Protein AF-A0A3M1K7F9-F1 (afdb_monomer)

Secondary structure (DSSP, 8-state):
-------------S-GGGS-GGGEEEEEEEE-TTS-EEETTEE---HHHHHHHHHTEEE-TTS-EEEEETTEEEEEEESS-SEEEEEEEEETTEEEEEETTS-EEEPPTT-EEE-TTS-EEEEE--TTSS-TT---EEEEEPHHHHHHGGGTEEE-TTS-EEEEETTEEEEEEE--

Radius of gyration: 17.83 Å; Cα contacts (8 Å, |Δi|>4): 325; chains: 1; bounding box: 42×32×59 Å

Mean predicted aligned error: 7.29 Å

Foldseek 3Di:
DDPPPDPDPCPPPLAPVPADPVQEAEPAWEQEPQRFIGGNHGTDPDPVVQLQQLQQWAAHPVRWIWRDDPNHIYTYHYPDFPKEFEAWDDDPQFIWTQISNRDIFTQDQQHWEQEPVRKIWGFTQDPRRSPPVSGTGIYIYHPNRVVNQVVQWDAPPVRFIWGDGPPRIHGYHYDD

Sequence (176 aa):
MPLRIPEQPDHPVESVDQIPDRLIAAGVLRLDREGRWLIGDGPITHPKLKAFLWRHLMRNREGQYWIVNGPQRVLVEFEDTPLIVRHVFAENGALMFELGDGSVEPLPDDGLLLRPDGGLVATVACGRYGDTERRGHAARLTRTAVADLATWLDEDGDGTPCLKLGERMWPIRAEM

Solvent-accessible surface area (backbone atoms only — not comparable to full-atom values): 10203 Å² total; per-residue (Å²): 131,83,85,78,77,77,87,66,78,88,63,79,72,84,47,71,81,77,51,60,74,95,38,58,47,66,92,44,38,36,34,44,87,84,70,47,46,27,49,68,97,41,75,62,77,56,65,70,58,52,52,48,49,49,68,30,34,28,41,36,97,88,68,51,42,27,39,56,60,82,79,33,39,32,42,53,45,55,74,65,53,91,38,36,26,53,40,45,48,80,54,98,84,40,51,33,32,32,32,75,72,68,50,76,44,69,60,42,84,81,26,35,34,36,37,94,87,71,48,43,35,33,61,40,51,68,75,70,29,61,42,89,79,44,58,68,39,56,23,32,48,36,75,61,16,55,57,44,42,63,83,29,58,45,62,49,101,85,68,48,50,27,38,48,51,89,92,47,71,26,47,50,39,74,61,128

Structure (mmCIF, N/CA/C/O backbone):
data_AF-A0A3M1K7F9-F1
#
_entry.id   AF-A0A3M1K7F9-F1
#
loop_
_atom_site.group_PDB
_atom_site.id
_atom_site.type_symbol
_atom_site.label_atom_id
_atom_site.label_alt_id
_atom_site.label_comp_id
_atom_site.label_asym_id
_atom_site.label_entity_id
_atom_site.label_seq_id
_atom_site.pdbx_PDB_ins_code
_atom_site.Cartn_x
_atom_site.Cartn_y
_atom_site.Cartn_z
_atom_site.occupancy
_atom_site.B_iso_or_equiv
_atom_site.auth_seq_id
_atom_site.auth_comp_id
_atom_site.auth_asym_id
_atom_site.auth_atom_id
_atom_site.pdbx_PDB_model_num
ATOM 1 N N . MET A 1 1 ? 2.500 12.311 -30.589 1.00 38.47 1 MET A N 1
ATOM 2 C CA . MET A 1 1 ? 2.563 10.902 -31.033 1.00 38.47 1 MET A CA 1
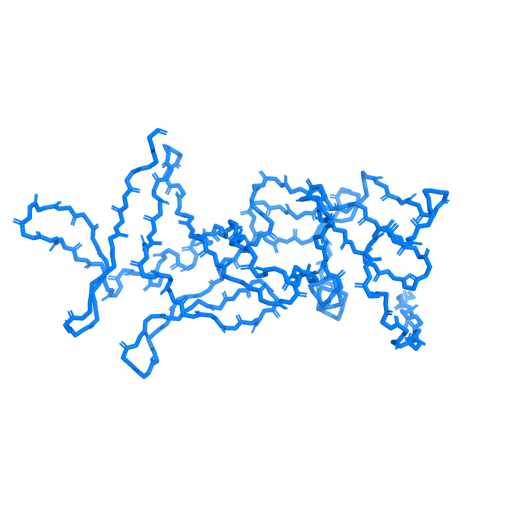ATOM 3 C C . MET A 1 1 ? 2.268 10.033 -29.817 1.00 38.47 1 MET A C 1
ATOM 5 O O . MET A 1 1 ? 2.994 10.181 -28.843 1.00 38.47 1 MET A O 1
ATOM 9 N N . PRO A 1 2 ? 1.181 9.243 -29.778 1.00 39.78 2 PRO A N 1
ATOM 10 C CA . PRO A 1 2 ? 0.922 8.383 -28.627 1.00 39.78 2 PRO A CA 1
ATOM 11 C C . PRO A 1 2 ? 2.015 7.314 -28.554 1.00 39.78 2 PRO A C 1
ATOM 13 O O . PRO A 1 2 ? 2.363 6.717 -29.574 1.00 39.78 2 PRO A O 1
ATOM 16 N N . LEU A 1 3 ? 2.570 7.099 -27.360 1.00 37.75 3 LEU A N 1
ATOM 17 C CA . LEU A 1 3 ? 3.493 6.000 -27.099 1.00 37.75 3 LEU A CA 1
ATOM 18 C C . LEU A 1 3 ? 2.753 4.691 -27.435 1.00 37.75 3 LEU A C 1
ATOM 20 O O . LEU A 1 3 ? 1.804 4.322 -26.741 1.00 37.75 3 LEU A O 1
ATOM 24 N N . ARG A 1 4 ? 3.121 4.011 -28.529 1.00 39.41 4 ARG A N 1
ATOM 25 C CA . ARG A 1 4 ? 2.662 2.638 -28.774 1.00 39.41 4 ARG A CA 1
ATOM 26 C C . ARG A 1 4 ? 3.465 1.741 -27.845 1.00 39.41 4 ARG A C 1
ATOM 28 O O . ARG A 1 4 ? 4.650 1.538 -28.082 1.00 39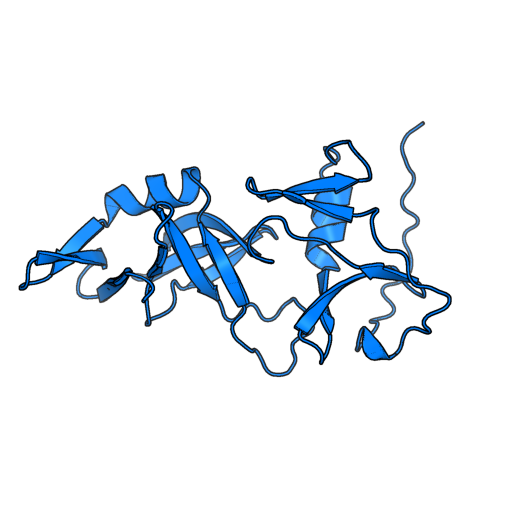.41 4 ARG A O 1
ATOM 35 N N . ILE A 1 5 ? 2.823 1.238 -26.796 1.00 50.88 5 ILE A N 1
ATOM 36 C CA . ILE A 1 5 ? 3.357 0.111 -26.034 1.00 50.88 5 ILE A CA 1
ATOM 37 C C . ILE A 1 5 ? 3.145 -1.114 -26.934 1.00 50.88 5 ILE A C 1
ATOM 39 O O . ILE A 1 5 ? 1.988 -1.405 -27.245 1.00 50.88 5 ILE A O 1
ATOM 43 N N . PRO A 1 6 ? 4.204 -1.758 -27.455 1.00 43.09 6 PRO A N 1
ATOM 44 C CA . PRO A 1 6 ? 4.032 -2.987 -28.214 1.00 43.09 6 PRO A CA 1
ATOM 45 C C . PRO A 1 6 ? 3.360 -4.025 -27.311 1.00 43.09 6 PRO A C 1
ATOM 47 O O . PRO A 1 6 ? 3.781 -4.210 -26.171 1.00 43.09 6 PRO A O 1
ATOM 50 N N . GLU A 1 7 ? 2.317 -4.690 -27.808 1.00 46.09 7 GLU A N 1
ATOM 51 C CA . GLU A 1 7 ? 1.815 -5.910 -27.175 1.00 46.09 7 GLU A CA 1
ATOM 52 C C . GLU A 1 7 ? 2.906 -6.971 -27.339 1.00 46.09 7 GLU A C 1
ATOM 54 O O . GLU A 1 7 ? 3.029 -7.610 -28.383 1.00 46.09 7 GLU A O 1
ATOM 59 N N . GLN A 1 8 ? 3.784 -7.079 -26.341 1.00 52.16 8 GLN A N 1
ATOM 60 C CA . GLN A 1 8 ? 4.678 -8.220 -26.234 1.00 52.16 8 GLN A CA 1
ATOM 61 C C . GLN A 1 8 ? 3.840 -9.401 -25.741 1.00 52.16 8 GLN A C 1
ATOM 63 O O . GLN A 1 8 ? 3.037 -9.214 -2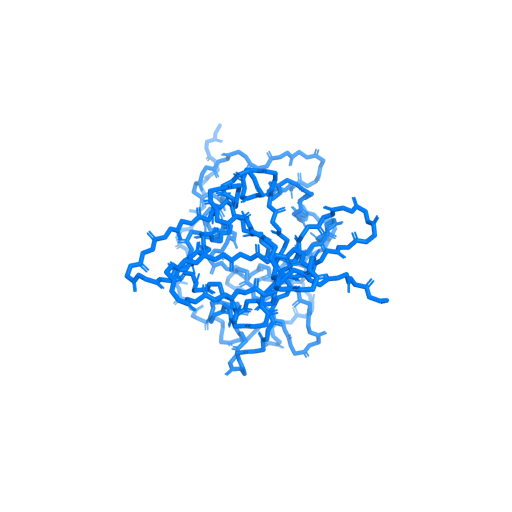4.824 1.00 52.16 8 GLN A O 1
ATOM 68 N N . PRO A 1 9 ? 3.984 -10.597 -26.339 1.00 41.16 9 PRO A N 1
ATOM 69 C CA . PRO A 1 9 ? 3.366 -11.790 -25.779 1.00 41.16 9 PRO A CA 1
ATOM 70 C C . PRO A 1 9 ? 3.756 -11.892 -24.301 1.00 41.16 9 PRO A C 1
ATOM 72 O O . PRO A 1 9 ? 4.929 -11.688 -23.973 1.00 41.16 9 PRO A O 1
ATOM 75 N N . ASP A 1 10 ? 2.777 -12.177 -23.434 1.00 48.28 10 ASP A N 1
ATOM 76 C CA . ASP A 1 10 ? 3.004 -12.555 -22.036 1.00 48.28 10 ASP A CA 1
ATOM 77 C C . ASP A 1 10 ? 3.837 -13.850 -22.052 1.00 48.28 10 ASP A C 1
ATOM 79 O O . ASP A 1 10 ? 3.318 -14.960 -21.973 1.00 48.28 10 ASP A O 1
ATOM 83 N N . HIS A 1 11 ? 5.149 -13.731 -22.238 1.00 45.72 11 HIS A N 1
ATOM 84 C CA . HIS A 1 11 ? 6.080 -14.751 -21.805 1.00 45.72 11 HIS A CA 1
ATOM 85 C C . HIS A 1 11 ? 6.212 -14.521 -20.307 1.00 45.72 11 HIS A C 1
ATOM 87 O O . HIS A 1 11 ? 6.789 -13.497 -19.927 1.00 45.72 11 HIS A O 1
ATOM 93 N N . PRO A 1 12 ? 5.638 -15.387 -19.455 1.00 50.50 12 PRO A N 1
ATOM 94 C CA . PRO A 1 12 ? 5.807 -15.232 -18.027 1.00 50.50 12 PRO A CA 1
ATOM 95 C C . PRO A 1 12 ? 7.304 -15.321 -17.755 1.00 50.50 12 PRO A C 1
ATOM 97 O O . PRO A 1 12 ? 7.922 -16.372 -17.912 1.00 50.50 12 PRO A O 1
ATOM 100 N N . VAL A 1 13 ? 7.913 -14.194 -17.403 1.00 54.69 13 VAL A N 1
ATOM 101 C CA . VAL A 1 13 ? 9.195 -14.241 -16.724 1.00 54.69 13 VAL A CA 1
ATOM 102 C C . VAL A 1 13 ? 8.858 -14.770 -15.342 1.00 54.69 13 VAL A C 1
ATOM 104 O O . VAL A 1 13 ? 8.313 -14.049 -14.514 1.00 54.69 13 VAL A O 1
ATOM 107 N N . GLU A 1 14 ? 9.109 -16.060 -15.138 1.00 56.31 14 GLU A N 1
ATOM 108 C CA . GLU A 1 14 ? 8.774 -16.760 -13.894 1.00 56.31 14 GLU A CA 1
ATOM 109 C C . GLU A 1 14 ? 9.541 -16.188 -12.694 1.00 56.31 14 GLU A C 1
ATOM 111 O O . GLU A 1 14 ? 9.103 -16.323 -11.555 1.00 56.31 14 GLU A O 1
ATOM 116 N N . SER A 1 15 ? 10.683 -15.531 -12.937 1.00 68.06 15 SER A N 1
ATOM 117 C CA . SER A 1 15 ? 11.466 -14.865 -11.901 1.00 68.06 15 SER A CA 1
ATOM 118 C C . SER A 1 15 ? 12.340 -13.741 -12.461 1.00 68.06 15 SER A C 1
ATOM 120 O O . SER A 1 15 ? 13.056 -13.918 -13.450 1.00 68.06 15 SER A O 1
ATOM 122 N N . VAL A 1 16 ? 12.349 -12.599 -11.763 1.00 70.44 16 VAL A N 1
ATOM 123 C CA . VAL A 1 16 ? 13.238 -11.449 -12.018 1.00 70.44 16 VAL A CA 1
ATOM 124 C C . VAL A 1 16 ? 14.713 -11.863 -12.085 1.00 70.44 16 VAL A C 1
ATOM 126 O O . VAL A 1 16 ? 15.493 -11.249 -12.816 1.00 70.44 16 VAL A O 1
ATOM 129 N N . ASP A 1 17 ? 15.100 -12.905 -11.347 1.00 77.88 17 ASP A N 1
ATOM 130 C CA . ASP A 1 17 ? 16.484 -13.362 -11.204 1.00 77.88 17 ASP A CA 1
ATOM 131 C C . ASP A 1 17 ? 17.039 -14.047 -12.464 1.00 77.88 17 ASP A C 1
ATOM 133 O O . ASP A 1 17 ? 18.247 -14.233 -12.588 1.00 77.88 17 ASP A O 1
ATOM 137 N N . GLN A 1 18 ? 16.180 -14.405 -13.422 1.00 74.75 18 GLN A N 1
ATOM 138 C CA . GLN A 1 18 ? 16.586 -15.058 -14.671 1.00 74.75 18 GLN A CA 1
ATOM 139 C C . GLN A 1 18 ? 17.007 -14.063 -15.769 1.00 74.75 18 GLN A C 1
ATOM 141 O O . GLN A 1 18 ? 17.537 -14.475 -16.803 1.00 74.75 18 GLN A O 1
ATOM 146 N N . ILE A 1 19 ? 16.783 -12.758 -15.572 1.00 70.75 19 ILE A N 1
ATOM 147 C CA . ILE A 1 19 ? 17.113 -11.724 -16.561 1.00 70.75 19 ILE A CA 1
ATOM 148 C C . ILE A 1 19 ? 18.577 -11.266 -16.392 1.00 70.75 19 ILE A C 1
ATOM 150 O O . ILE A 1 19 ? 18.936 -10.796 -15.312 1.00 70.75 19 ILE A O 1
ATOM 154 N N . PRO A 1 20 ? 19.422 -11.326 -17.446 1.00 73.44 20 PRO A N 1
ATOM 155 C CA . PRO A 1 20 ? 20.824 -10.904 -17.374 1.00 73.44 20 PRO A CA 1
ATOM 156 C C . PRO A 1 20 ? 21.022 -9.422 -17.023 1.00 73.44 20 PRO A C 1
ATOM 158 O O . PRO A 1 20 ? 20.325 -8.555 -17.551 1.00 73.44 20 PRO A O 1
ATOM 161 N N . ASP A 1 21 ? 22.076 -9.112 -16.262 1.00 78.56 21 ASP A N 1
ATOM 162 C CA . ASP A 1 21 ? 22.357 -7.753 -15.767 1.00 78.56 21 ASP A CA 1
ATOM 163 C C . ASP A 1 21 ? 22.536 -6.695 -16.856 1.00 78.56 21 ASP A C 1
ATOM 165 O O . ASP A 1 21 ? 22.148 -5.543 -16.684 1.00 78.56 21 ASP A O 1
ATOM 169 N N . ARG A 1 22 ? 23.052 -7.082 -18.028 1.00 73.38 22 ARG A N 1
ATOM 170 C CA . ARG A 1 22 ? 23.195 -6.175 -19.183 1.00 73.38 22 ARG A CA 1
ATOM 171 C C . ARG A 1 22 ? 21.861 -5.614 -19.705 1.00 73.38 22 ARG A C 1
ATOM 173 O O . ARG A 1 22 ? 21.874 -4.772 -20.596 1.00 73.38 22 ARG A O 1
ATOM 180 N N . LEU A 1 23 ? 20.730 -6.122 -19.214 1.00 75.44 23 LEU A N 1
ATOM 181 C CA . LEU A 1 23 ? 19.370 -5.706 -19.567 1.00 75.44 23 LEU A CA 1
ATOM 182 C C . LEU A 1 23 ? 18.667 -4.969 -18.408 1.00 75.44 23 LEU A C 1
ATOM 184 O O . LEU A 1 23 ? 17.442 -4.831 -18.427 1.00 75.44 23 LEU A O 1
ATOM 188 N N . ILE A 1 24 ? 19.438 -4.498 -17.419 1.00 79.62 24 ILE A N 1
ATOM 189 C CA . ILE A 1 24 ? 18.973 -3.667 -16.304 1.00 79.62 24 ILE A CA 1
ATOM 190 C C . ILE A 1 24 ? 18.919 -2.191 -16.708 1.00 79.62 24 ILE A C 1
ATOM 192 O O . ILE A 1 24 ? 19.877 -1.649 -17.257 1.00 79.62 24 ILE A O 1
ATOM 196 N N . ALA A 1 25 ? 17.831 -1.521 -16.333 1.00 81.44 25 ALA A N 1
ATOM 197 C CA . ALA A 1 25 ? 17.800 -0.070 -16.162 1.00 81.44 25 ALA A CA 1
ATOM 198 C C . ALA A 1 25 ? 17.512 0.281 -14.691 1.00 81.44 25 ALA A C 1
ATOM 200 O O . ALA A 1 25 ? 16.735 -0.405 -14.031 1.00 81.44 25 ALA A O 1
ATOM 201 N N . ALA A 1 26 ? 18.121 1.348 -14.177 1.00 82.31 26 ALA A N 1
ATOM 202 C CA . ALA A 1 26 ? 17.924 1.848 -12.814 1.00 82.31 26 ALA A CA 1
ATOM 203 C C . ALA A 1 26 ? 17.935 3.386 -12.808 1.00 82.31 26 ALA A C 1
ATOM 205 O O . ALA A 1 26 ? 18.388 3.998 -13.777 1.00 82.31 26 ALA A O 1
ATOM 206 N N . GLY A 1 27 ? 17.411 4.008 -11.747 1.00 84.38 27 GLY A N 1
ATOM 207 C CA . GLY A 1 27 ? 17.379 5.471 -11.595 1.00 84.38 27 GLY A CA 1
ATOM 208 C C . GLY A 1 27 ? 16.366 6.203 -12.480 1.00 84.38 27 GLY A C 1
ATOM 209 O O . GLY A 1 27 ? 16.374 7.428 -12.547 1.00 84.38 27 GLY A O 1
ATOM 210 N N . VAL A 1 28 ? 15.505 5.472 -13.195 1.00 87.81 28 VAL A N 1
ATOM 211 C CA . VAL A 1 28 ? 14.551 6.053 -14.154 1.00 87.81 28 VAL A CA 1
ATOM 212 C C . VAL A 1 28 ? 13.097 5.920 -13.732 1.00 87.81 28 VAL A C 1
ATOM 214 O O . VAL A 1 28 ? 12.268 6.636 -14.280 1.00 87.81 28 VAL A O 1
ATOM 217 N N . LEU A 1 29 ? 12.775 5.015 -12.806 1.00 94.06 29 LEU A N 1
ATOM 218 C CA . LEU A 1 29 ? 11.405 4.693 -12.427 1.00 94.06 29 LEU A CA 1
ATOM 219 C C . LEU A 1 29 ? 11.267 4.708 -10.905 1.00 94.06 29 LEU A C 1
ATOM 221 O O . LEU A 1 29 ? 11.945 3.950 -10.210 1.00 94.06 29 LEU A O 1
ATOM 225 N N . ARG A 1 30 ? 10.368 5.556 -10.402 1.00 94.69 30 ARG A N 1
ATOM 226 C CA . ARG A 1 30 ? 10.125 5.731 -8.968 1.00 94.69 30 ARG A CA 1
ATOM 227 C C . ARG A 1 30 ? 8.635 5.702 -8.645 1.00 94.69 30 ARG A C 1
ATOM 229 O O . ARG A 1 30 ? 7.816 6.108 -9.469 1.00 94.69 30 ARG A O 1
ATOM 236 N N . LEU A 1 31 ? 8.285 5.247 -7.447 1.00 92.75 31 LEU A N 1
ATOM 237 C CA . LEU A 1 31 ? 6.968 5.441 -6.846 1.00 92.75 31 LEU A CA 1
ATOM 238 C C . LEU A 1 31 ? 7.089 6.453 -5.700 1.00 92.75 31 LEU A C 1
ATOM 240 O O . LEU A 1 31 ? 7.859 6.245 -4.758 1.00 92.75 31 LEU A O 1
ATOM 244 N N . ASP A 1 32 ? 6.339 7.549 -5.791 1.00 91.19 32 ASP A N 1
ATOM 245 C CA . ASP A 1 32 ? 6.390 8.620 -4.795 1.00 91.19 32 ASP A CA 1
ATOM 246 C C . ASP A 1 32 ? 5.564 8.329 -3.524 1.00 91.19 32 ASP A C 1
ATOM 248 O O . ASP A 1 32 ? 4.810 7.345 -3.426 1.00 91.19 32 ASP A O 1
ATOM 252 N N . ARG A 1 33 ? 5.669 9.229 -2.538 1.00 86.31 33 ARG A N 1
ATOM 253 C CA . ARG A 1 33 ? 4.884 9.190 -1.286 1.00 86.31 33 ARG A CA 1
ATOM 254 C C . ARG A 1 33 ? 3.374 9.380 -1.467 1.00 86.31 33 ARG A C 1
ATOM 256 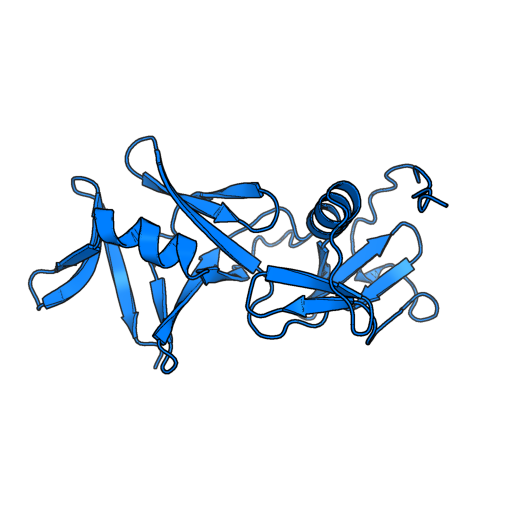O O . ARG A 1 33 ? 2.624 9.197 -0.510 1.00 86.31 33 ARG A O 1
ATOM 263 N N . GLU A 1 34 ? 2.863 9.635 -2.665 1.00 84.19 34 GLU A N 1
ATOM 264 C CA . GLU A 1 34 ? 1.426 9.651 -2.976 1.00 84.19 34 GLU A CA 1
ATOM 265 C C . GLU A 1 34 ? 0.988 8.435 -3.802 1.00 84.19 34 GLU A C 1
ATOM 267 O O . GLU A 1 34 ? -0.206 8.228 -4.017 1.00 84.19 34 GLU A O 1
ATOM 272 N N . GLY A 1 35 ? 1.930 7.580 -4.204 1.00 86.75 35 GLY A N 1
ATOM 273 C CA . GLY A 1 35 ? 1.651 6.379 -4.978 1.00 86.75 35 GLY A CA 1
ATOM 274 C C . GLY A 1 35 ? 1.538 6.655 -6.472 1.00 86.75 35 GLY A C 1
ATOM 275 O O . GLY A 1 35 ? 0.862 5.924 -7.203 1.00 86.75 35 GLY A O 1
ATOM 276 N N . ARG A 1 36 ? 2.142 7.753 -6.928 1.00 90.19 36 ARG A N 1
ATOM 277 C CA . ARG A 1 36 ? 2.248 8.114 -8.334 1.00 90.19 36 ARG A CA 1
ATOM 278 C C . ARG A 1 36 ? 3.562 7.570 -8.872 1.00 90.19 36 ARG A C 1
ATOM 280 O O . ARG A 1 36 ? 4.626 7.744 -8.285 1.00 90.19 36 ARG A O 1
ATOM 287 N N . TRP A 1 37 ? 3.465 6.927 -10.027 1.00 93.75 37 TRP A N 1
ATOM 288 C CA . TRP A 1 37 ? 4.625 6.523 -10.804 1.00 93.75 37 TRP A CA 1
ATOM 289 C C . TRP A 1 37 ? 5.296 7.756 -11.410 1.00 93.75 37 TRP A C 1
ATOM 291 O O . TRP A 1 37 ? 4.617 8.588 -12.017 1.00 93.75 37 TRP A O 1
ATOM 301 N N . LEU A 1 38 ? 6.613 7.849 -11.279 1.00 95.06 38 LEU A N 1
ATOM 302 C CA . LEU A 1 38 ? 7.468 8.878 -11.862 1.00 95.06 38 LEU A CA 1
ATOM 303 C C . LEU A 1 38 ? 8.434 8.227 -12.854 1.00 95.06 38 LEU A C 1
ATOM 305 O O . LEU A 1 38 ? 8.990 7.168 -12.563 1.00 95.06 38 LEU A O 1
ATOM 309 N N . ILE A 1 39 ? 8.642 8.867 -14.006 1.00 93.12 39 I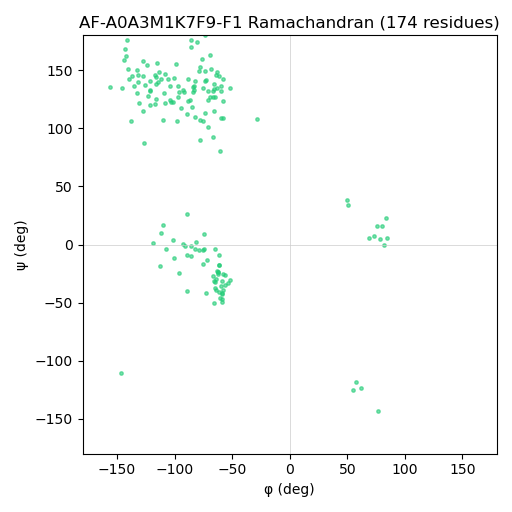LE A N 1
ATOM 310 C CA . ILE A 1 39 ? 9.698 8.516 -14.959 1.00 93.12 39 ILE A CA 1
ATOM 311 C C . ILE A 1 39 ? 10.621 9.717 -15.171 1.00 93.12 39 ILE A C 1
ATOM 313 O O . ILE A 1 39 ? 10.170 10.790 -15.583 1.00 93.12 39 ILE A O 1
ATOM 317 N N . GLY A 1 40 ? 11.907 9.554 -14.852 1.00 89.44 40 GLY A N 1
ATOM 318 C CA . GLY A 1 40 ? 12.809 10.696 -14.668 1.00 89.44 40 GLY A CA 1
ATOM 319 C C . GLY A 1 40 ? 12.240 11.669 -13.626 1.00 89.44 40 GLY A C 1
ATOM 320 O O . GLY A 1 40 ? 11.875 11.255 -12.528 1.00 89.44 40 GLY A O 1
ATOM 321 N N . ASP A 1 41 ? 12.089 12.941 -14.000 1.00 86.38 41 ASP A N 1
ATOM 322 C CA . ASP A 1 41 ? 11.578 13.992 -13.104 1.00 86.38 41 ASP A CA 1
ATOM 323 C C . ASP A 1 41 ? 10.053 14.204 -13.190 1.00 86.38 41 ASP A C 1
ATOM 325 O O . ASP A 1 41 ? 9.503 15.086 -12.529 1.00 86.38 41 ASP A O 1
ATOM 329 N N . GLY A 1 42 ? 9.349 13.443 -14.038 1.00 92.81 42 GLY A N 1
ATOM 330 C CA . GLY A 1 42 ? 7.950 13.702 -14.386 1.00 92.81 42 GLY A CA 1
ATOM 331 C C . GLY A 1 42 ? 6.980 12.588 -13.978 1.00 92.81 42 GLY A C 1
ATOM 332 O O . GLY A 1 42 ? 7.318 11.407 -14.075 1.00 92.81 42 GLY A O 1
ATOM 333 N N . PRO A 1 43 ? 5.734 12.918 -13.588 1.00 95.38 43 PRO A N 1
ATOM 334 C CA . PRO A 1 43 ? 4.731 11.914 -13.266 1.00 95.38 43 PRO A CA 1
ATOM 335 C C . PRO A 1 43 ? 4.190 11.207 -14.512 1.00 95.38 43 PRO A C 1
ATOM 337 O O . PRO A 1 43 ? 3.877 11.822 -15.534 1.00 95.38 43 PRO A O 1
ATOM 340 N N . ILE A 1 44 ? 3.972 9.900 -14.390 1.00 94.62 44 ILE A N 1
ATOM 341 C CA . ILE A 1 44 ? 3.278 9.088 -15.384 1.00 94.62 44 ILE A CA 1
ATOM 342 C C . ILE A 1 44 ? 1.768 9.240 -15.185 1.00 94.62 44 ILE A C 1
ATOM 344 O O . ILE A 1 44 ? 1.176 8.724 -14.237 1.00 94.62 44 ILE A O 1
ATOM 348 N N . THR A 1 45 ? 1.110 9.920 -16.122 1.00 92.38 45 THR A N 1
ATOM 349 C CA . THR A 1 45 ? -0.340 10.175 -16.062 1.00 92.38 45 THR A CA 1
ATOM 350 C C . THR A 1 45 ? -1.166 9.166 -16.860 1.00 92.38 45 THR A C 1
ATOM 352 O O . THR A 1 45 ? -2.330 8.932 -16.529 1.00 92.38 45 THR A O 1
ATOM 355 N N . HIS A 1 46 ? -0.575 8.520 -17.873 1.00 93.06 46 HIS A N 1
ATOM 356 C CA . HIS A 1 46 ? -1.289 7.636 -18.796 1.00 93.06 46 HIS A CA 1
ATOM 357 C C . HIS A 1 46 ? -1.834 6.376 -18.083 1.00 93.06 46 HIS A C 1
ATOM 359 O O . HIS A 1 46 ? -1.041 5.536 -17.646 1.00 93.06 46 HIS A O 1
ATOM 365 N N . PRO A 1 47 ? -3.167 6.177 -17.991 1.00 88.31 47 PRO A N 1
ATOM 366 C CA . PRO A 1 47 ? -3.758 5.116 -17.168 1.00 88.31 47 PRO A CA 1
ATOM 367 C C . PRO A 1 47 ? -3.306 3.703 -17.541 1.00 88.31 47 PRO A C 1
ATOM 369 O O . PRO A 1 47 ? -2.973 2.922 -16.655 1.00 88.31 47 PRO A O 1
ATOM 372 N N . LYS A 1 48 ? -3.208 3.392 -18.843 1.00 89.12 48 LYS A N 1
ATOM 373 C CA . LYS A 1 48 ? -2.751 2.066 -19.294 1.00 89.12 48 LYS A CA 1
ATOM 374 C C . LYS A 1 48 ? -1.300 1.785 -18.911 1.00 89.12 48 LYS A C 1
ATOM 376 O O . LYS A 1 48 ? -0.965 0.641 -18.646 1.00 89.12 48 LYS A O 1
ATOM 381 N N . LEU A 1 49 ? -0.452 2.819 -18.870 1.00 90.31 49 LEU A N 1
ATOM 382 C CA . LEU A 1 49 ? 0.944 2.643 -18.473 1.00 90.31 49 LEU A CA 1
ATOM 383 C C . LEU A 1 49 ? 1.035 2.402 -16.965 1.00 90.31 49 LEU A C 1
ATOM 385 O O . LEU A 1 49 ? 1.731 1.493 -16.546 1.00 90.31 49 LEU A O 1
ATOM 389 N N . LYS A 1 50 ? 0.263 3.131 -16.150 1.00 90.31 50 LYS A N 1
ATOM 390 C CA . LYS A 1 50 ? 0.180 2.857 -14.706 1.00 90.31 50 LYS A CA 1
ATOM 391 C C . LYS A 1 50 ? -0.300 1.434 -14.418 1.00 90.31 50 LYS A C 1
ATOM 393 O O . LYS A 1 50 ? 0.316 0.741 -13.621 1.00 90.31 50 LYS A O 1
ATOM 398 N N . ALA A 1 51 ? -1.369 0.997 -15.087 1.00 85.62 51 ALA A N 1
ATOM 399 C CA . ALA A 1 51 ? -1.887 -0.363 -14.946 1.00 85.62 51 ALA A CA 1
ATOM 400 C C . ALA A 1 51 ? -0.850 -1.412 -15.375 1.00 85.62 51 ALA A C 1
ATOM 402 O O . ALA A 1 51 ? -0.678 -2.420 -14.697 1.00 85.62 51 ALA A O 1
ATOM 403 N N . PHE A 1 52 ? -0.119 -1.148 -16.463 1.00 87.81 52 PHE A N 1
ATOM 404 C CA . PHE A 1 52 ? 1.001 -1.983 -16.884 1.00 87.81 52 PHE A CA 1
ATOM 405 C C . PHE A 1 52 ? 2.077 -2.076 -15.793 1.00 87.81 52 PHE A C 1
ATOM 407 O O . PHE A 1 52 ? 2.467 -3.182 -15.448 1.00 87.81 52 PHE A O 1
ATOM 414 N N . LEU A 1 53 ? 2.529 -0.958 -15.219 1.00 90.75 53 LEU A N 1
ATOM 415 C CA . LEU A 1 53 ? 3.577 -0.965 -14.191 1.00 90.75 53 LEU A CA 1
ATOM 416 C C . LEU A 1 53 ? 3.152 -1.756 -12.954 1.00 90.75 53 LEU A C 1
ATOM 418 O O . LEU A 1 53 ? 3.888 -2.622 -12.503 1.00 90.75 53 LEU A O 1
ATOM 422 N N . TRP A 1 54 ? 1.934 -1.533 -12.466 1.00 87.12 54 TRP A N 1
ATOM 423 C CA . TRP A 1 54 ? 1.401 -2.302 -11.346 1.00 87.12 54 TRP A CA 1
ATOM 424 C C . TRP A 1 54 ? 1.339 -3.805 -11.631 1.00 87.12 54 TRP A C 1
ATOM 426 O O . TRP A 1 54 ? 1.744 -4.602 -10.793 1.00 87.12 54 TRP A O 1
ATOM 436 N N . ARG A 1 55 ? 0.903 -4.194 -12.835 1.00 82.12 55 ARG A N 1
ATOM 437 C CA . ARG A 1 55 ? 0.784 -5.605 -13.232 1.00 82.12 55 ARG A CA 1
ATOM 438 C C . ARG A 1 55 ? 2.131 -6.326 -13.348 1.00 82.12 55 ARG A C 1
ATOM 440 O O . ARG A 1 55 ? 2.160 -7.544 -13.225 1.00 82.12 55 ARG A O 1
ATOM 447 N N . HIS A 1 56 ? 3.212 -5.602 -13.629 1.00 84.19 56 HIS A N 1
ATOM 448 C CA . HIS A 1 56 ? 4.537 -6.186 -13.871 1.00 84.19 56 HIS A CA 1
ATOM 449 C C . HIS A 1 56 ? 5.549 -5.866 -12.768 1.00 84.19 56 HIS A C 1
ATOM 451 O O . HIS A 1 56 ? 6.739 -6.130 -12.949 1.00 84.19 56 HIS A O 1
ATOM 457 N N . LEU A 1 57 ? 5.099 -5.293 -11.649 1.00 86.44 57 LEU A N 1
ATOM 458 C CA . LEU A 1 57 ? 5.928 -5.108 -10.469 1.00 86.44 57 LEU A CA 1
ATOM 459 C C . LEU A 1 57 ? 6.173 -6.474 -9.828 1.00 86.44 57 LEU A C 1
ATOM 461 O O . LEU A 1 57 ? 5.237 -7.200 -9.511 1.00 86.44 57 LEU A O 1
ATOM 465 N N . MET A 1 58 ? 7.437 -6.831 -9.646 1.00 83.94 58 MET A N 1
ATOM 466 C CA . MET A 1 58 ? 7.847 -8.102 -9.062 1.00 83.94 58 MET A CA 1
ATOM 467 C C . MET A 1 58 ? 8.985 -7.907 -8.078 1.00 83.94 58 MET A C 1
ATOM 469 O O . MET A 1 58 ? 9.866 -7.080 -8.292 1.00 83.94 58 MET A O 1
ATOM 473 N N . ARG A 1 59 ? 8.982 -8.700 -7.014 1.00 83.94 59 ARG A N 1
ATOM 474 C CA . ARG A 1 59 ? 10.011 -8.741 -5.989 1.00 83.94 59 ARG A CA 1
ATOM 475 C C . ARG A 1 59 ? 10.988 -9.875 -6.294 1.00 83.94 59 ARG A C 1
ATOM 477 O O . ARG A 1 59 ? 10.565 -10.995 -6.567 1.00 83.94 59 ARG A O 1
ATOM 484 N N . ASN A 1 60 ? 12.288 -9.599 -6.265 1.00 83.25 60 ASN A N 1
ATOM 485 C CA . ASN A 1 60 ? 13.314 -10.636 -6.398 1.00 83.25 60 ASN A CA 1
ATOM 486 C C . ASN A 1 60 ? 13.641 -11.288 -5.040 1.00 83.25 60 ASN A C 1
ATOM 488 O O . ASN A 1 60 ? 13.151 -10.859 -3.991 1.00 83.25 60 ASN A O 1
ATOM 492 N N . ARG A 1 61 ? 14.510 -12.307 -5.040 1.00 81.50 61 ARG A N 1
ATOM 493 C CA . ARG A 1 61 ? 14.934 -13.014 -3.812 1.00 81.50 61 ARG A CA 1
ATOM 494 C C . ARG A 1 61 ? 15.667 -12.133 -2.798 1.00 81.50 61 ARG A C 1
ATOM 496 O O . ARG A 1 61 ? 15.644 -12.426 -1.607 1.00 81.50 61 ARG A O 1
ATOM 503 N N . GLU A 1 62 ? 16.290 -11.055 -3.260 1.00 83.06 62 GLU A N 1
ATOM 504 C CA . GLU A 1 62 ? 16.962 -10.060 -2.413 1.00 83.06 62 GLU A CA 1
ATOM 505 C C . GLU A 1 62 ? 15.984 -9.032 -1.819 1.00 83.06 62 GLU A C 1
ATOM 507 O O . GLU A 1 62 ? 16.365 -8.186 -1.015 1.00 83.06 62 GLU A O 1
ATOM 512 N N . GLY A 1 63 ? 14.703 -9.105 -2.188 1.00 81.06 63 GLY A N 1
ATOM 513 C CA . GLY A 1 63 ? 13.647 -8.235 -1.693 1.00 81.06 63 GLY A CA 1
ATOM 514 C C . GLY A 1 63 ? 13.502 -6.901 -2.429 1.00 81.06 63 GLY A C 1
ATOM 515 O O . GLY A 1 63 ? 12.680 -6.087 -2.008 1.00 81.06 63 GLY A O 1
ATOM 516 N N . GLN A 1 64 ? 14.247 -6.689 -3.514 1.00 87.00 64 GLN A N 1
ATOM 517 C CA . GLN A 1 64 ? 14.140 -5.532 -4.406 1.00 87.00 64 GLN A CA 1
ATOM 518 C C . GLN A 1 64 ? 12.942 -5.680 -5.343 1.00 87.00 64 GLN A C 1
ATOM 520 O O . GLN A 1 64 ? 12.589 -6.800 -5.712 1.00 87.00 64 GLN A O 1
ATOM 525 N N . TYR A 1 65 ? 12.369 -4.562 -5.797 1.00 88.31 65 TYR A N 1
ATOM 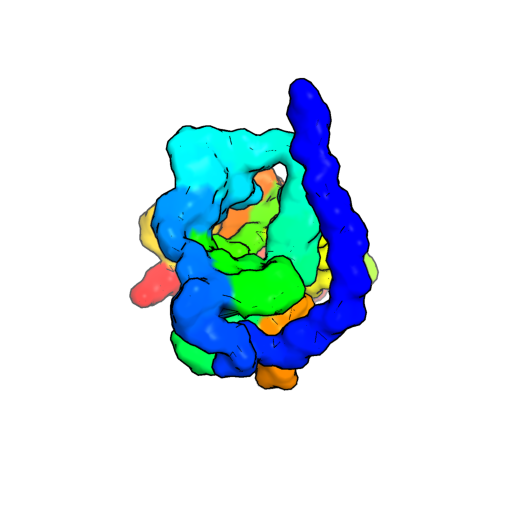526 C CA . TYR A 1 65 ? 11.243 -4.586 -6.729 1.00 88.31 65 TYR A CA 1
ATOM 527 C C . TYR A 1 65 ? 11.620 -4.063 -8.108 1.00 88.31 65 TYR A C 1
ATOM 529 O O . TYR A 1 65 ? 12.362 -3.092 -8.258 1.00 88.31 65 TYR A O 1
ATOM 537 N N . TRP A 1 66 ? 11.054 -4.709 -9.116 1.00 89.38 66 TRP A N 1
ATOM 538 C CA . TRP A 1 66 ? 11.425 -4.562 -10.508 1.00 89.38 66 TRP A CA 1
ATOM 539 C C . TRP A 1 66 ? 10.184 -4.545 -11.388 1.00 89.38 66 TRP A C 1
ATOM 541 O O . TRP A 1 66 ? 9.257 -5.316 -11.159 1.00 89.38 66 TRP A O 1
ATOM 551 N N . ILE A 1 67 ? 10.192 -3.724 -12.435 1.00 89.06 67 ILE A N 1
ATOM 552 C CA . ILE A 1 67 ? 9.277 -3.893 -13.565 1.00 89.06 67 ILE A CA 1
ATOM 553 C C . ILE A 1 67 ? 9.933 -4.817 -14.570 1.00 89.06 67 ILE A C 1
ATOM 555 O O . ILE A 1 67 ? 11.017 -4.510 -15.071 1.00 89.06 67 ILE A O 1
ATOM 559 N N . VAL A 1 68 ? 9.263 -5.911 -14.909 1.00 82.44 68 VAL A N 1
ATOM 560 C CA . VAL A 1 68 ? 9.733 -6.814 -15.961 1.00 82.44 68 VAL A CA 1
ATOM 561 C C . VAL A 1 68 ? 8.939 -6.604 -17.239 1.00 82.44 68 VAL A C 1
ATOM 563 O O . VAL A 1 68 ? 7.719 -6.732 -17.266 1.00 82.44 68 VAL A O 1
ATOM 566 N N . ASN A 1 69 ? 9.659 -6.288 -18.313 1.00 77.94 69 ASN A N 1
ATOM 567 C CA . ASN A 1 69 ? 9.103 -6.089 -19.643 1.00 77.94 69 ASN A CA 1
ATOM 568 C C . ASN A 1 69 ? 9.840 -6.983 -20.649 1.00 77.94 69 ASN A C 1
ATOM 570 O O . ASN A 1 69 ? 10.845 -6.584 -21.248 1.00 77.94 69 ASN A O 1
ATOM 574 N N . GLY A 1 70 ? 9.367 -8.223 -20.798 1.00 72.75 70 GLY A N 1
ATOM 575 C CA . GLY A 1 70 ? 10.011 -9.232 -21.638 1.00 72.75 70 GLY A CA 1
ATOM 576 C C . GLY A 1 70 ? 11.463 -9.490 -21.202 1.00 72.75 70 GLY A C 1
ATOM 577 O O . GLY A 1 70 ? 11.677 -9.911 -20.068 1.00 72.75 70 GLY A O 1
ATOM 578 N N . PRO A 1 71 ? 12.477 -9.246 -22.058 1.00 75.81 71 PRO A N 1
ATOM 579 C CA . PRO A 1 71 ? 13.873 -9.514 -21.716 1.00 75.81 71 PRO A CA 1
ATOM 580 C C . PRO A 1 71 ? 14.511 -8.437 -20.821 1.00 75.81 71 PRO A C 1
ATOM 582 O O . PRO A 1 71 ? 15.674 -8.582 -20.458 1.00 75.81 71 PRO A O 1
ATOM 585 N N . GLN A 1 72 ? 13.815 -7.339 -20.511 1.00 78.31 72 GLN A N 1
ATOM 586 C CA . GLN A 1 72 ? 14.359 -6.227 -19.726 1.00 78.31 72 GLN A CA 1
ATOM 587 C C . GLN A 1 72 ? 13.752 -6.180 -18.324 1.00 78.31 72 GLN A C 1
ATOM 589 O O . GLN A 1 72 ? 12.565 -6.461 -18.144 1.00 78.31 72 GLN A O 1
ATOM 594 N N . ARG A 1 73 ? 14.559 -5.751 -17.346 1.00 86.44 73 ARG A N 1
ATOM 595 C CA . ARG A 1 73 ? 14.096 -5.429 -15.990 1.00 86.44 73 ARG A CA 1
ATOM 596 C C . ARG A 1 73 ? 14.509 -4.015 -15.599 1.00 86.44 73 ARG A C 1
ATOM 598 O O . ARG A 1 73 ? 15.633 -3.593 -15.863 1.00 86.44 73 ARG A O 1
ATOM 605 N N . VAL A 1 74 ? 13.598 -3.286 -14.969 1.00 90.25 74 VAL A N 1
ATOM 606 C CA . VAL A 1 74 ? 13.835 -1.921 -14.488 1.00 90.25 74 VAL A CA 1
ATOM 607 C C . VAL A 1 74 ? 13.707 -1.908 -12.974 1.00 90.25 74 VAL A C 1
ATOM 609 O O . VAL A 1 74 ? 12.650 -2.277 -12.465 1.00 90.25 74 VAL A O 1
ATOM 612 N N . LEU A 1 75 ? 14.766 -1.514 -12.264 1.00 90.38 75 LEU A N 1
ATOM 613 C CA . LEU A 1 75 ? 14.734 -1.376 -10.808 1.00 90.38 75 LEU A CA 1
ATOM 614 C C . LEU A 1 75 ? 13.794 -0.228 -10.444 1.00 90.38 75 LEU A C 1
ATOM 616 O O . LEU A 1 75 ? 13.888 0.856 -11.025 1.00 90.38 75 LEU A O 1
ATOM 620 N N . VAL A 1 76 ? 12.906 -0.474 -9.484 1.00 92.81 76 VAL A N 1
ATOM 621 C CA . VAL A 1 76 ? 11.986 0.538 -8.972 1.00 92.81 76 VAL A CA 1
ATOM 622 C C . VAL A 1 76 ? 12.552 1.146 -7.701 1.00 92.81 76 VAL A C 1
ATOM 624 O O . VAL A 1 76 ? 12.872 0.440 -6.746 1.00 92.81 76 VAL A O 1
ATOM 627 N N . GLU A 1 77 ? 12.635 2.470 -7.681 1.00 93.56 77 GLU A N 1
ATOM 628 C CA . GLU A 1 77 ? 12.897 3.230 -6.464 1.00 93.56 77 GLU A CA 1
ATOM 629 C C . GLU A 1 77 ? 11.578 3.546 -5.751 1.00 93.56 77 GLU A C 1
ATOM 631 O O . GLU A 1 77 ? 10.573 3.865 -6.388 1.00 93.56 77 GLU A O 1
ATOM 636 N N . PHE A 1 78 ? 11.578 3.505 -4.423 1.00 92.19 78 PHE A N 1
ATOM 637 C CA . PHE A 1 78 ? 10.426 3.895 -3.612 1.00 92.19 78 PHE A CA 1
ATOM 638 C C . PHE A 1 78 ? 10.835 5.020 -2.678 1.00 92.19 78 PHE A C 1
ATOM 640 O O . PHE A 1 78 ? 11.858 4.927 -2.006 1.00 92.19 78 PHE A O 1
ATOM 647 N N . GLU A 1 79 ? 10.024 6.072 -2.615 1.00 91.38 79 GLU A N 1
ATOM 648 C CA . GLU A 1 79 ? 10.212 7.121 -1.605 1.00 91.38 79 GLU A CA 1
ATOM 649 C C . GLU A 1 79 ? 9.748 6.681 -0.209 1.00 91.38 79 GLU A C 1
ATOM 651 O O . GLU A 1 79 ? 10.076 7.327 0.783 1.00 91.38 79 GLU A O 1
ATOM 656 N N . ASP A 1 80 ? 8.955 5.611 -0.131 1.00 90.75 80 ASP A N 1
ATOM 657 C CA . ASP A 1 80 ? 8.423 5.068 1.117 1.00 90.75 80 ASP A CA 1
ATOM 658 C C . ASP A 1 80 ? 8.309 3.533 1.006 1.00 90.75 80 ASP A C 1
ATOM 660 O O . ASP A 1 80 ? 9.319 2.838 0.920 1.00 90.75 80 ASP A O 1
ATOM 664 N N . THR A 1 81 ? 7.096 2.983 0.947 1.00 90.81 81 THR A N 1
ATOM 665 C CA . THR A 1 81 ? 6.848 1.541 0.842 1.00 90.81 81 THR A CA 1
ATOM 666 C C . THR A 1 81 ? 6.564 1.105 -0.596 1.00 90.81 81 THR A C 1
ATOM 668 O O . THR A 1 81 ? 6.095 1.909 -1.411 1.00 90.81 81 THR A O 1
ATOM 671 N N . PRO A 1 82 ? 6.823 -0.176 -0.923 1.00 87.38 82 PRO A N 1
ATOM 672 C CA . PRO A 1 82 ? 6.595 -0.709 -2.261 1.00 87.38 82 PRO A CA 1
ATOM 673 C C . PRO A 1 82 ? 5.121 -0.732 -2.656 1.00 87.38 82 PRO A C 1
ATOM 675 O O . PRO A 1 82 ? 4.794 -0.574 -3.832 1.00 87.38 82 PRO A O 1
ATOM 678 N N . LEU A 1 83 ? 4.239 -0.910 -1.670 1.00 89.31 83 LEU A N 1
ATOM 679 C CA . LEU A 1 83 ? 2.799 -0.973 -1.856 1.00 89.31 83 LEU A CA 1
ATOM 680 C C . LEU A 1 83 ? 2.102 0.192 -1.167 1.00 89.31 83 LEU A C 1
ATOM 682 O O . LEU A 1 83 ? 2.594 0.775 -0.202 1.00 89.31 83 LEU A O 1
ATOM 686 N N . ILE A 1 84 ? 0.914 0.508 -1.665 1.00 92.12 84 ILE A N 1
ATOM 687 C CA . ILE A 1 84 ? 0.067 1.569 -1.130 1.00 92.12 84 ILE A CA 1
ATOM 688 C C . ILE A 1 84 ? -1.352 1.038 -0.959 1.00 92.12 84 ILE A C 1
ATOM 690 O O . ILE A 1 84 ? -1.852 0.342 -1.840 1.00 92.12 84 ILE A O 1
ATOM 694 N N . VAL A 1 85 ? -2.006 1.411 0.135 1.00 94.75 85 VAL A N 1
ATOM 695 C CA . VAL A 1 85 ? -3.449 1.258 0.332 1.00 94.75 85 VAL A CA 1
ATOM 696 C C . VAL A 1 85 ? -4.114 2.571 -0.075 1.00 94.75 85 VAL A C 1
ATOM 698 O O . VAL A 1 85 ? -3.829 3.638 0.485 1.00 94.75 85 VAL A O 1
ATOM 701 N N . ARG A 1 86 ? -4.969 2.510 -1.096 1.00 93.94 86 ARG A N 1
ATOM 702 C CA . ARG A 1 86 ? -5.674 3.670 -1.657 1.00 93.94 86 ARG A CA 1
ATOM 703 C C . ARG A 1 86 ? -6.999 3.927 -0.956 1.00 93.94 86 ARG A C 1
ATOM 705 O O . ARG A 1 86 ? -7.305 5.088 -0.700 1.00 93.94 86 ARG A O 1
ATOM 712 N N . HIS A 1 87 ? -7.719 2.855 -0.640 1.00 96.62 87 HIS A N 1
ATOM 713 C CA . HIS A 1 87 ? -9.019 2.901 0.014 1.00 96.62 87 HIS A CA 1
ATOM 714 C C . HIS A 1 87 ? -9.166 1.793 1.046 1.00 96.62 87 HIS A C 1
ATOM 716 O O . HIS A 1 87 ? -8.586 0.714 0.890 1.00 96.62 87 HIS A O 1
ATOM 722 N N . VAL A 1 88 ? -9.968 2.068 2.072 1.00 98.25 88 VAL A N 1
ATOM 723 C CA . VAL A 1 88 ? -10.413 1.064 3.043 1.00 98.25 88 VAL A CA 1
ATOM 724 C C . VAL A 1 88 ? -11.933 1.009 3.044 1.00 98.25 88 VAL A C 1
ATOM 726 O O . VAL A 1 88 ? -12.598 2.038 3.101 1.00 98.25 88 VAL A O 1
ATOM 729 N N . PHE A 1 89 ? -12.504 -0.188 2.973 1.00 98.19 89 PHE A N 1
ATOM 730 C CA . PHE A 1 89 ? -13.956 -0.368 2.986 1.00 98.19 89 PHE A CA 1
ATOM 731 C C . PHE A 1 89 ? -14.361 -1.631 3.740 1.00 98.19 89 PHE A C 1
ATOM 733 O O . PHE A 1 89 ? -13.559 -2.544 3.908 1.00 98.19 89 PHE A O 1
ATOM 740 N N . ALA A 1 90 ? -15.608 -1.690 4.206 1.00 97.69 90 ALA A N 1
ATOM 741 C CA . ALA A 1 90 ? -16.157 -2.890 4.826 1.00 97.69 90 ALA A CA 1
ATOM 742 C C . ALA A 1 90 ? -16.858 -3.766 3.781 1.00 97.69 90 ALA A C 1
ATOM 744 O O . ALA A 1 90 ? -17.714 -3.288 3.038 1.00 97.69 90 ALA A O 1
ATOM 745 N N . GLU A 1 91 ? -16.548 -5.059 3.767 1.00 96.75 91 GLU A N 1
ATOM 746 C CA . GLU A 1 91 ? -17.216 -6.058 2.932 1.00 96.75 91 GLU A CA 1
ATOM 747 C C . GLU A 1 91 ? -17.284 -7.390 3.689 1.00 96.75 91 GLU A C 1
ATOM 749 O O . GLU A 1 91 ? -16.314 -7.806 4.317 1.00 96.75 91 GLU A O 1
ATOM 754 N N . ASN A 1 92 ? -18.442 -8.062 3.670 1.00 92.88 92 ASN A N 1
ATOM 755 C CA . ASN A 1 92 ? -18.635 -9.382 4.294 1.00 92.88 92 ASN A CA 1
ATOM 756 C C . ASN A 1 92 ? -18.156 -9.483 5.764 1.00 92.88 92 ASN A C 1
ATOM 758 O O . ASN A 1 92 ? -17.674 -10.528 6.197 1.00 92.88 92 ASN A O 1
ATOM 762 N N . GLY A 1 93 ? -18.282 -8.400 6.543 1.00 92.00 93 GLY A N 1
ATOM 763 C CA . GLY A 1 93 ? -17.865 -8.366 7.952 1.00 92.00 93 GLY A CA 1
ATOM 764 C C . GLY A 1 93 ? -16.349 -8.262 8.176 1.00 92.00 93 GLY A C 1
ATOM 765 O O . GLY A 1 93 ? -15.878 -8.508 9.285 1.00 92.00 93 GLY A O 1
ATOM 766 N N . ALA A 1 94 ? -15.579 -7.897 7.151 1.00 94.38 94 ALA A N 1
ATOM 767 C CA . ALA A 1 94 ? -14.157 -7.586 7.245 1.00 94.38 94 ALA A CA 1
ATOM 768 C C . ALA A 1 94 ? -13.871 -6.179 6.705 1.00 94.38 94 ALA A C 1
ATOM 770 O O . ALA A 1 94 ? -14.618 -5.659 5.874 1.00 94.38 94 ALA A O 1
ATOM 771 N N . LEU A 1 95 ? -12.784 -5.570 7.179 1.00 97.69 95 LEU A N 1
ATOM 772 C CA . LEU A 1 95 ? -12.202 -4.403 6.525 1.00 97.69 95 LEU A CA 1
ATOM 773 C C . LEU A 1 95 ? -11.295 -4.878 5.394 1.00 97.69 95 LEU A C 1
ATOM 775 O O . LEU A 1 95 ? -10.534 -5.827 5.565 1.00 97.69 95 LEU A O 1
ATOM 779 N N . MET A 1 96 ? -11.394 -4.217 4.251 1.00 97.12 96 MET A N 1
ATOM 780 C CA . MET A 1 96 ? -10.712 -4.555 3.012 1.00 97.12 96 MET A CA 1
ATOM 781 C C . MET A 1 96 ? -9.857 -3.374 2.566 1.00 97.12 96 MET A C 1
ATOM 783 O O . MET A 1 96 ? -10.276 -2.221 2.658 1.00 97.12 96 MET A O 1
ATOM 787 N N . PHE A 1 97 ? -8.668 -3.668 2.059 1.00 96.38 97 PHE A N 1
ATOM 788 C CA . PHE A 1 97 ? -7.754 -2.721 1.445 1.00 96.38 97 PHE A CA 1
ATOM 789 C C . PHE A 1 97 ? -7.830 -2.824 -0.066 1.00 96.38 97 PHE A C 1
ATOM 791 O O . PHE A 1 97 ? -7.536 -3.877 -0.622 1.00 96.38 97 PHE A O 1
ATOM 798 N N . GLU A 1 98 ? -8.136 -1.713 -0.732 1.00 94.44 98 GLU A N 1
ATOM 799 C CA . GLU A 1 98 ? -7.831 -1.558 -2.153 1.00 94.44 98 GLU A CA 1
ATOM 800 C C . GLU A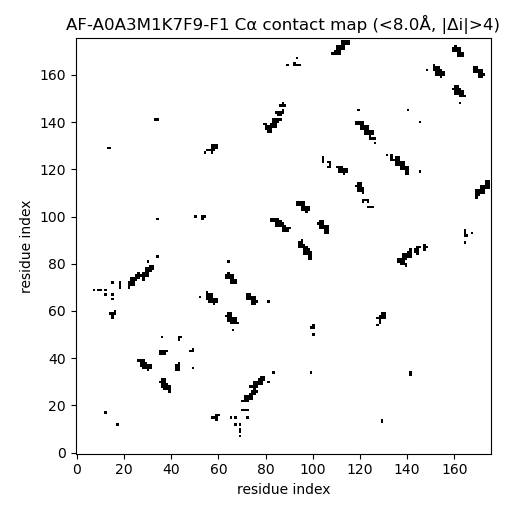 1 98 ? -6.387 -1.068 -2.300 1.00 94.44 98 GLU A C 1
ATOM 802 O O . GLU A 1 98 ? -6.028 0.020 -1.827 1.00 94.44 98 GLU A O 1
ATOM 807 N N . LEU A 1 99 ? -5.545 -1.868 -2.949 1.00 91.62 99 LEU A N 1
ATOM 808 C CA . LEU A 1 99 ? -4.135 -1.565 -3.155 1.00 91.62 99 LEU A CA 1
ATOM 809 C C . LEU A 1 99 ? -3.896 -0.706 -4.407 1.00 91.62 99 LEU A C 1
ATOM 811 O O . LEU A 1 99 ? -4.777 -0.473 -5.234 1.00 91.62 99 LEU A O 1
ATOM 815 N N . GLY A 1 100 ? -2.664 -0.215 -4.559 1.00 86.44 100 GLY A N 1
ATOM 816 C CA . GLY A 1 100 ? -2.230 0.605 -5.696 1.00 86.44 100 GLY A CA 1
ATOM 817 C C . GLY A 1 100 ? -2.498 -0.004 -7.076 1.00 86.44 100 GLY A C 1
ATOM 818 O O . GLY A 1 100 ? -2.785 0.738 -8.019 1.00 86.44 100 GLY A O 1
ATOM 819 N N . ASP A 1 101 ? -2.434 -1.332 -7.174 1.00 83.62 101 ASP A N 1
ATOM 820 C CA . ASP A 1 101 ? -2.688 -2.126 -8.379 1.00 83.62 101 ASP A CA 1
ATOM 821 C C . ASP A 1 101 ? -4.176 -2.460 -8.599 1.00 83.62 101 ASP A C 1
ATOM 823 O O . ASP A 1 101 ? -4.520 -3.091 -9.601 1.00 83.62 101 ASP A O 1
ATOM 827 N N . GLY A 1 102 ? -5.056 -2.026 -7.691 1.00 87.19 102 GLY A N 1
ATOM 828 C CA . GLY A 1 102 ? -6.487 -2.327 -7.691 1.00 87.19 102 GLY A CA 1
ATOM 829 C C . GLY A 1 102 ? -6.831 -3.719 -7.158 1.00 87.19 102 GLY A C 1
ATOM 830 O O . GLY A 1 102 ? -7.997 -4.110 -7.211 1.00 87.19 102 GLY A O 1
ATOM 831 N N . SER A 1 103 ? -5.852 -4.488 -6.667 1.00 86.81 103 SER A N 1
ATOM 832 C CA . SER A 1 103 ? -6.152 -5.708 -5.921 1.00 86.81 103 SER A CA 1
ATOM 833 C C . SER A 1 103 ? -6.804 -5.365 -4.583 1.00 86.81 103 SER A C 1
ATOM 835 O O . SER A 1 103 ? -6.582 -4.291 -4.020 1.00 86.81 103 SER A O 1
ATOM 837 N N . VAL A 1 104 ? -7.641 -6.281 -4.101 1.00 91.31 104 VAL A N 1
ATOM 838 C CA . VAL A 1 104 ? -8.331 -6.152 -2.822 1.00 91.31 104 VAL A CA 1
ATOM 839 C C . VAL A 1 104 ? -7.848 -7.262 -1.907 1.00 91.31 104 VAL A C 1
ATOM 841 O O . VAL A 1 104 ? -7.924 -8.435 -2.269 1.00 91.31 104 VAL A O 1
ATOM 844 N N . GLU A 1 105 ? -7.364 -6.883 -0.732 1.00 91.00 105 GLU A N 1
ATOM 845 C CA . GLU A 1 105 ? -6.870 -7.795 0.300 1.00 91.00 105 GLU A CA 1
ATOM 846 C C . GLU A 1 105 ? -7.567 -7.468 1.627 1.00 91.00 105 GLU A C 1
ATOM 848 O O . GLU A 1 105 ? -7.857 -6.299 1.886 1.00 91.00 105 GLU A O 1
ATOM 853 N N . PRO A 1 106 ? -7.863 -8.452 2.489 1.00 93.44 106 PRO A N 1
ATOM 854 C CA . PRO A 1 106 ? -8.381 -8.156 3.817 1.00 93.44 106 PRO A CA 1
ATOM 855 C C . PRO A 1 106 ? -7.346 -7.379 4.638 1.00 93.44 106 PRO A C 1
ATOM 857 O O . PRO A 1 106 ? -6.136 -7.583 4.498 1.00 93.44 106 PRO A O 1
ATOM 860 N N . LEU A 1 107 ? -7.830 -6.519 5.532 1.00 94.94 107 LEU A N 1
ATOM 861 C CA . LEU A 1 107 ? -7.004 -5.899 6.556 1.00 94.94 107 LEU A CA 1
ATOM 862 C C . LEU A 1 107 ? -6.361 -7.022 7.402 1.00 94.94 107 LEU A C 1
ATOM 864 O O . LEU A 1 107 ? -7.094 -7.872 7.922 1.00 94.94 107 LEU A O 1
ATOM 868 N N . PRO A 1 108 ? -5.020 -7.064 7.517 1.00 92.81 108 PRO A N 1
ATOM 869 C CA . PRO A 1 108 ? -4.307 -8.118 8.238 1.00 92.81 108 PRO A CA 1
ATOM 870 C C . PRO A 1 108 ? -4.736 -8.225 9.703 1.00 92.81 108 PRO A C 1
ATOM 872 O O . PRO A 1 108 ? -4.949 -7.208 10.352 1.00 92.81 108 PRO A O 1
ATOM 875 N N . ASP A 1 109 ? -4.819 -9.430 10.270 1.00 91.88 109 ASP A N 1
ATOM 876 C CA . ASP A 1 109 ? -5.248 -9.602 11.671 1.00 91.88 109 ASP A CA 1
ATOM 877 C C . ASP A 1 109 ? -4.299 -8.930 12.680 1.00 91.88 109 ASP A C 1
ATOM 879 O O . ASP A 1 109 ? -4.715 -8.550 13.775 1.00 91.88 109 ASP A O 1
ATOM 883 N N . ASP A 1 110 ? -3.032 -8.724 12.310 1.00 92.44 110 ASP A N 1
ATOM 884 C CA . ASP A 1 110 ? -2.093 -7.942 13.105 1.00 92.44 110 ASP A CA 1
ATOM 885 C C . ASP A 1 110 ? -2.336 -6.427 13.001 1.00 92.44 110 ASP A C 1
ATOM 887 O O . ASP A 1 110 ? -1.726 -5.683 13.754 1.00 92.44 110 ASP A O 1
ATOM 891 N N . GLY A 1 111 ? -3.258 -5.943 12.177 1.00 95.38 111 GLY A N 1
ATOM 892 C CA . GLY A 1 111 ? -3.713 -4.557 12.180 1.00 95.38 111 GLY A CA 1
ATOM 893 C C . GLY A 1 111 ? -2.746 -3.574 11.520 1.00 95.38 111 GLY A C 1
ATOM 894 O O . GLY A 1 111 ? -2.138 -3.859 10.488 1.00 95.38 111 GLY A O 1
ATOM 895 N N . LEU A 1 112 ? -2.657 -2.373 12.093 1.00 97.62 112 LEU A N 1
ATOM 896 C CA . LEU A 1 112 ? -1.858 -1.269 11.563 1.00 97.62 112 LEU A CA 1
ATOM 897 C C . LEU A 1 112 ? -0.688 -0.925 12.483 1.00 97.62 112 LEU A C 1
ATOM 899 O O . LEU A 1 112 ? -0.788 -1.001 13.709 1.00 97.62 112 LEU A O 1
ATOM 903 N N . LEU A 1 113 ? 0.401 -0.465 11.875 1.00 97.06 113 LEU A N 1
ATOM 904 C CA . LEU A 1 113 ? 1.514 0.189 12.547 1.00 97.06 113 LEU A CA 1
ATOM 905 C C . LEU A 1 113 ? 1.451 1.699 12.301 1.00 97.06 113 LEU A C 1
ATOM 907 O O . LEU A 1 113 ? 1.432 2.149 11.155 1.00 97.06 113 LEU A O 1
ATOM 911 N N . LEU A 1 114 ? 1.427 2.471 13.382 1.00 96.25 114 LEU A N 1
ATOM 912 C CA . LEU A 1 114 ? 1.576 3.918 13.406 1.00 96.25 114 LEU A CA 1
ATOM 913 C C . LEU A 1 114 ? 3.057 4.261 13.538 1.00 96.25 114 LEU A C 1
ATOM 915 O O . LEU A 1 114 ? 3.674 4.030 14.577 1.00 96.25 114 LEU A O 1
ATOM 919 N N . ARG A 1 115 ? 3.615 4.835 12.480 1.00 95.06 115 ARG A N 1
ATOM 920 C CA . ARG A 1 115 ? 5.007 5.276 12.448 1.00 95.06 115 ARG A CA 1
ATOM 921 C C . ARG A 1 115 ? 5.199 6.584 13.220 1.00 95.06 115 ARG A C 1
ATOM 923 O O . ARG A 1 115 ? 4.246 7.360 13.345 1.00 95.06 115 ARG A O 1
ATOM 930 N N . PRO A 1 116 ?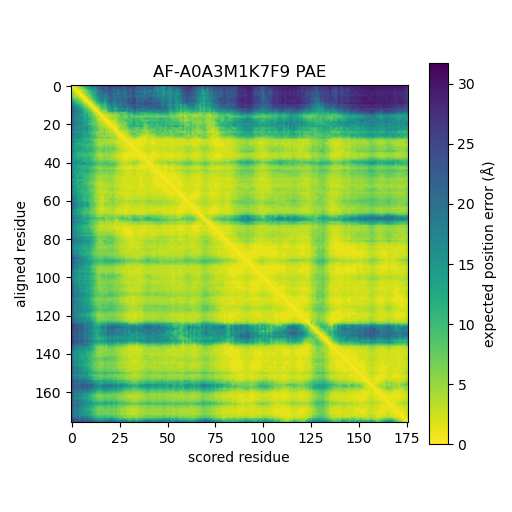 6.434 6.913 13.643 1.00 94.81 116 PRO A N 1
ATOM 931 C CA . PRO A 1 116 ? 6.734 8.179 14.317 1.00 94.81 116 PRO A CA 1
ATOM 932 C C . PRO A 1 116 ? 6.377 9.433 13.502 1.00 94.81 116 PRO A C 1
ATOM 934 O O . PRO A 1 116 ? 6.123 10.489 14.074 1.00 94.81 116 PRO A O 1
ATOM 937 N N . ASP A 1 117 ? 6.339 9.328 12.168 1.00 92.25 117 ASP A N 1
ATOM 938 C CA . ASP A 1 117 ? 5.938 10.417 11.267 1.00 92.25 117 ASP A CA 1
ATOM 939 C C . ASP A 1 117 ? 4.410 10.577 11.125 1.00 92.25 117 ASP A C 1
ATOM 941 O O . ASP A 1 117 ? 3.944 11.428 10.365 1.00 92.25 117 ASP A O 1
ATOM 945 N N . GLY A 1 118 ? 3.630 9.762 11.843 1.00 92.12 118 GLY A N 1
ATOM 946 C CA . GLY A 1 118 ? 2.169 9.729 11.795 1.00 92.12 118 GLY A CA 1
ATOM 947 C C . GLY A 1 118 ? 1.594 8.925 10.625 1.00 92.12 118 GLY A C 1
ATOM 948 O O . GLY A 1 118 ? 0.375 8.840 10.486 1.00 92.12 118 GLY A O 1
ATOM 949 N N . GLY A 1 119 ? 2.435 8.340 9.766 1.00 93.88 119 GLY A N 1
ATOM 950 C CA . GLY A 1 119 ? 1.985 7.459 8.694 1.00 93.88 119 GLY A CA 1
ATOM 951 C C . GLY A 1 119 ? 1.526 6.099 9.221 1.00 93.88 119 GLY A C 1
ATOM 952 O O . GLY A 1 119 ? 2.151 5.535 10.114 1.00 93.88 119 GLY A O 1
ATOM 953 N N . LEU A 1 120 ? 0.464 5.551 8.629 1.00 96.88 120 LEU A N 1
ATOM 954 C CA . LEU A 1 120 ? 0.002 4.191 8.910 1.00 96.88 120 LEU A CA 1
ATOM 955 C C . LEU A 1 120 ? 0.539 3.217 7.858 1.00 96.88 120 LEU A C 1
ATOM 957 O O . LEU A 1 120 ? 0.507 3.510 6.660 1.00 96.88 120 LEU A O 1
ATOM 961 N N . VAL A 1 121 ? 1.007 2.054 8.304 1.00 96.50 121 VAL A N 1
ATOM 962 C CA . VAL A 1 121 ? 1.509 0.960 7.462 1.00 96.50 121 VAL A CA 1
ATOM 963 C C . VAL A 1 121 ? 0.875 -0.358 7.899 1.00 96.50 121 VAL A C 1
ATOM 965 O O . VAL A 1 121 ? 0.628 -0.571 9.081 1.00 96.50 121 VAL A O 1
ATOM 968 N N . ALA A 1 122 ? 0.626 -1.250 6.946 1.00 95.50 122 ALA A N 1
ATOM 969 C CA . ALA A 1 122 ? 0.213 -2.627 7.186 1.00 95.50 122 ALA A CA 1
ATOM 970 C C . ALA A 1 122 ? 1.121 -3.599 6.427 1.00 95.50 122 ALA A C 1
ATOM 972 O O . ALA A 1 122 ? 1.734 -3.231 5.421 1.00 95.50 122 ALA A O 1
ATOM 973 N N . THR A 1 123 ? 1.172 -4.852 6.872 1.00 92.38 123 THR A N 1
ATOM 974 C CA . THR A 1 123 ? 1.863 -5.927 6.150 1.00 92.38 123 THR A CA 1
ATOM 975 C C . THR A 1 123 ? 0.847 -6.731 5.348 1.00 92.38 123 THR A C 1
ATOM 977 O O . THR A 1 123 ? 0.085 -7.505 5.914 1.00 92.38 123 THR A O 1
ATOM 980 N N . VAL A 1 124 ? 0.824 -6.575 4.025 1.00 88.62 124 VAL A N 1
ATOM 981 C CA . VAL A 1 124 ? -0.138 -7.273 3.154 1.00 88.62 124 VAL A CA 1
ATOM 982 C C . VAL A 1 124 ? 0.504 -8.479 2.476 1.00 88.62 124 VAL A C 1
ATOM 984 O O . VAL A 1 124 ? 1.662 -8.432 2.072 1.00 88.62 124 VAL A O 1
ATOM 987 N N . ALA A 1 125 ? -0.246 -9.567 2.313 1.00 78.06 125 ALA A N 1
ATOM 988 C CA . ALA A 1 125 ? 0.264 -10.821 1.747 1.00 78.06 125 ALA A CA 1
ATOM 989 C C . ALA A 1 125 ? 0.480 -10.798 0.218 1.00 78.06 125 ALA A C 1
ATOM 991 O O . ALA A 1 125 ? 0.912 -11.806 -0.334 1.00 78.06 125 ALA A O 1
ATOM 992 N N . CYS A 1 126 ? 0.123 -9.691 -0.451 1.00 68.25 126 CYS A N 1
ATOM 993 C CA . CYS A 1 126 ? -0.193 -9.590 -1.880 1.00 68.25 126 CYS A CA 1
ATOM 994 C C . CYS A 1 126 ? 0.506 -10.622 -2.785 1.00 68.25 126 CYS A C 1
ATOM 996 O O . CYS A 1 126 ? 1.692 -10.526 -3.096 1.00 68.25 126 CYS A O 1
ATOM 998 N N . GLY A 1 127 ? -0.274 -11.585 -3.283 1.00 53.94 127 GLY A N 1
ATOM 999 C CA . GLY A 1 127 ? 0.226 -12.706 -4.086 1.00 53.94 127 GLY A CA 1
ATOM 1000 C C . GLY A 1 127 ? 0.620 -12.370 -5.532 1.00 53.94 127 GLY A C 1
ATOM 1001 O O . GLY A 1 127 ? 0.827 -13.292 -6.318 1.00 53.94 127 GLY A O 1
ATOM 1002 N N . ARG A 1 128 ? 0.673 -11.087 -5.922 1.00 57.75 128 ARG A N 1
ATOM 1003 C CA . ARG A 1 128 ? 0.897 -10.653 -7.319 1.00 57.75 128 ARG A CA 1
ATOM 1004 C C . ARG A 1 128 ? 2.323 -10.209 -7.635 1.00 57.75 128 ARG A C 1
ATOM 1006 O O . ARG A 1 128 ? 2.659 -10.119 -8.810 1.00 57.75 128 ARG A O 1
ATOM 1013 N N . TYR A 1 129 ? 3.183 -10.013 -6.638 1.00 60.81 129 TYR A N 1
ATOM 1014 C CA . TYR A 1 129 ? 4.535 -9.478 -6.852 1.00 60.81 129 TYR A CA 1
ATOM 1015 C C . TYR A 1 129 ? 5.601 -10.552 -7.118 1.00 60.81 129 TYR A C 1
ATOM 1017 O O . TYR A 1 129 ? 6.771 -10.332 -6.829 1.00 60.81 129 TYR A O 1
ATOM 1025 N N . GLY A 1 130 ? 5.237 -11.726 -7.644 1.00 50.62 130 GLY A N 1
ATOM 1026 C CA . GLY A 1 130 ? 6.196 -12.806 -7.932 1.00 50.62 130 GLY A CA 1
ATOM 1027 C C . GLY A 1 130 ? 6.813 -13.471 -6.691 1.00 50.62 130 GLY A C 1
ATOM 1028 O O . GLY A 1 130 ? 7.675 -14.337 -6.823 1.00 50.62 130 GLY A O 1
ATOM 1029 N N . ASP A 1 131 ? 6.360 -13.103 -5.490 1.00 55.00 131 ASP A N 1
ATOM 1030 C CA . ASP A 1 131 ? 6.754 -13.745 -4.241 1.00 55.00 131 ASP A CA 1
ATOM 1031 C C . ASP A 1 131 ? 5.990 -15.070 -4.099 1.00 55.00 131 ASP A C 1
ATOM 1033 O O . ASP A 1 131 ? 4.877 -15.137 -3.571 1.00 55.00 131 ASP A O 1
ATOM 1037 N N . THR A 1 132 ? 6.576 -16.154 -4.613 1.00 52.09 132 THR A N 1
ATOM 1038 C CA . THR A 1 132 ? 6.011 -17.507 -4.480 1.00 52.09 132 THR A CA 1
ATOM 1039 C C . THR A 1 132 ? 5.896 -17.951 -3.022 1.00 52.09 132 THR A C 1
ATOM 1041 O O . THR A 1 132 ? 5.164 -18.891 -2.722 1.00 52.09 132 THR A O 1
ATOM 1044 N N . GLU A 1 133 ? 6.613 -17.286 -2.114 1.00 57.88 133 GLU A N 1
ATOM 1045 C CA . GLU A 1 133 ? 6.617 -17.565 -0.682 1.00 57.88 133 GLU A CA 1
ATOM 1046 C C . GLU A 1 133 ? 5.553 -16.748 0.072 1.00 57.88 133 GLU A C 1
ATOM 1048 O O . GLU A 1 133 ? 5.401 -16.932 1.280 1.00 57.88 133 GLU A O 1
ATOM 1053 N N . ARG A 1 134 ? 4.786 -15.888 -0.628 1.00 62.94 134 ARG A N 1
ATOM 1054 C CA . ARG A 1 134 ? 3.743 -15.006 -0.067 1.00 62.94 134 ARG A CA 1
ATOM 1055 C C . ARG A 1 134 ? 4.232 -14.211 1.144 1.00 62.94 134 ARG A C 1
ATOM 1057 O O . ARG A 1 134 ? 3.503 -14.055 2.128 1.00 62.94 134 ARG A O 1
ATOM 1064 N N . ARG A 1 135 ? 5.487 -13.752 1.123 1.00 69.44 135 ARG A N 1
ATOM 1065 C CA . ARG A 1 135 ? 5.997 -12.950 2.237 1.00 69.44 135 ARG A CA 1
ATOM 1066 C C . ARG A 1 135 ? 5.206 -11.649 2.316 1.00 69.44 135 ARG A C 1
ATOM 1068 O O . ARG A 1 135 ? 4.805 -11.078 1.309 1.00 69.44 135 ARG A O 1
ATOM 1075 N N . GLY A 1 136 ? 5.013 -11.171 3.538 1.00 81.56 136 GLY A N 1
ATOM 1076 C CA . GLY A 1 136 ? 4.364 -9.893 3.777 1.00 81.56 136 GLY A CA 1
ATOM 1077 C C . GLY A 1 136 ? 5.115 -8.733 3.118 1.00 81.56 136 GLY A C 1
ATOM 1078 O O . GLY A 1 136 ? 6.342 -8.635 3.207 1.00 81.56 136 GLY A O 1
ATOM 1079 N N . HIS A 1 137 ? 4.367 -7.841 2.481 1.00 86.50 137 HIS A N 1
ATOM 1080 C CA . HIS A 1 137 ? 4.849 -6.613 1.872 1.00 86.50 137 HIS A CA 1
ATOM 1081 C C . HIS A 1 137 ? 4.363 -5.422 2.695 1.00 86.50 137 HIS A C 1
ATOM 1083 O O . HIS A 1 137 ? 3.171 -5.305 2.978 1.00 86.50 137 HIS A O 1
ATOM 1089 N N . ALA A 1 138 ? 5.268 -4.512 3.053 1.00 90.38 138 ALA A N 1
ATOM 1090 C CA . ALA A 1 138 ? 4.869 -3.264 3.688 1.00 90.38 138 ALA A CA 1
ATOM 1091 C C . ALA A 1 138 ? 4.030 -2.428 2.709 1.00 90.38 138 ALA A C 1
ATOM 1093 O O . ALA A 1 138 ? 4.457 -2.162 1.580 1.00 90.38 138 ALA A O 1
ATOM 1094 N N . ALA A 1 139 ? 2.850 -2.010 3.157 1.00 93.56 139 ALA A N 1
ATOM 1095 C CA . ALA A 1 139 ? 1.930 -1.160 2.424 1.00 93.56 139 ALA A CA 1
ATOM 1096 C C . ALA A 1 139 ? 1.536 0.034 3.289 1.00 93.56 139 ALA A C 1
ATOM 1098 O O . ALA A 1 139 ? 0.881 -0.125 4.319 1.00 93.56 139 ALA A O 1
ATOM 1099 N N . ARG A 1 140 ? 1.920 1.244 2.881 1.00 95.25 140 ARG A N 1
ATOM 1100 C CA . ARG A 1 140 ? 1.469 2.456 3.576 1.00 95.25 140 ARG A CA 1
ATOM 1101 C C . ARG A 1 140 ? 0.048 2.820 3.177 1.00 95.25 140 ARG A C 1
ATOM 1103 O O . ARG A 1 140 ? -0.349 2.658 2.023 1.00 95.25 140 ARG A O 1
ATOM 1110 N N . LEU A 1 141 ? -0.679 3.426 4.098 1.00 96.12 141 LEU A N 1
ATOM 1111 C CA . LEU A 1 141 ? -1.980 4.004 3.819 1.00 96.12 141 LEU A CA 1
ATOM 1112 C C . LEU A 1 141 ? -1.802 5.416 3.259 1.00 96.12 141 LEU A C 1
ATOM 1114 O O . LEU A 1 141 ? -1.056 6.244 3.785 1.00 96.12 141 LEU A O 1
ATOM 1118 N N . THR A 1 142 ? -2.486 5.698 2.154 1.00 94.38 142 THR A N 1
ATOM 1119 C CA . THR A 1 142 ? -2.616 7.069 1.649 1.00 94.38 142 THR A CA 1
ATOM 1120 C C . THR A 1 142 ? -3.496 7.899 2.585 1.00 94.38 142 THR A C 1
ATOM 1122 O O . THR A 1 142 ? -4.270 7.358 3.368 1.00 94.38 142 THR A O 1
ATOM 1125 N N . ARG A 1 143 ? -3.441 9.232 2.479 1.00 93.12 143 ARG A N 1
ATOM 1126 C CA . ARG A 1 143 ? -4.308 10.116 3.283 1.00 93.12 143 ARG A CA 1
ATOM 1127 C C . ARG A 1 143 ? -5.796 9.812 3.101 1.00 93.12 143 ARG A C 1
ATOM 1129 O O . ARG A 1 143 ? -6.554 9.926 4.053 1.00 93.12 143 ARG A O 1
ATOM 1136 N N . THR A 1 144 ? -6.192 9.423 1.891 1.00 94.31 144 THR A N 1
ATOM 1137 C CA . THR A 1 144 ? -7.561 8.997 1.593 1.00 94.31 144 THR A CA 1
ATOM 1138 C C . THR A 1 144 ? -7.905 7.711 2.336 1.00 94.31 144 THR A C 1
ATOM 1140 O O . THR A 1 144 ? -8.873 7.709 3.081 1.00 94.31 144 THR A O 1
ATOM 1143 N N . ALA A 1 145 ? -7.058 6.680 2.255 1.00 95.81 145 ALA A N 1
ATOM 1144 C CA . ALA A 1 145 ? -7.250 5.447 3.019 1.00 95.81 145 ALA A CA 1
ATOM 1145 C C . ALA A 1 145 ? -7.314 5.690 4.537 1.00 95.81 145 ALA A C 1
ATOM 1147 O O . ALA A 1 145 ? -8.133 5.089 5.218 1.00 95.81 145 ALA A O 1
ATOM 1148 N N . VAL A 1 146 ? -6.486 6.592 5.077 1.00 96.44 146 VAL A N 1
ATOM 1149 C CA . VAL A 1 146 ? -6.552 6.973 6.499 1.00 96.44 146 VAL A CA 1
ATOM 1150 C C . VAL A 1 146 ? -7.875 7.665 6.835 1.00 96.44 146 VAL A C 1
ATOM 1152 O O . VAL A 1 146 ? -8.441 7.407 7.891 1.00 96.44 146 VAL A O 1
ATOM 1155 N N . ALA A 1 147 ? -8.392 8.521 5.952 1.00 96.88 147 ALA A N 1
ATOM 1156 C CA . ALA A 1 147 ? -9.696 9.148 6.155 1.00 96.88 147 ALA A CA 1
ATOM 1157 C C . ALA A 1 147 ? -10.837 8.117 6.139 1.00 96.88 147 ALA A C 1
ATOM 1159 O O . ALA A 1 147 ? -11.757 8.231 6.946 1.00 96.88 147 ALA A O 1
ATOM 1160 N N . ASP A 1 148 ? -10.748 7.092 5.287 1.00 97.88 148 ASP A N 1
ATOM 1161 C CA . ASP A 1 148 ? -11.736 6.009 5.235 1.00 97.88 148 ASP A CA 1
ATOM 1162 C C . ASP A 1 148 ? -11.838 5.270 6.587 1.00 97.88 148 ASP A C 1
ATOM 1164 O O . ASP A 1 148 ? -12.938 4.919 7.026 1.00 97.88 148 ASP A O 1
ATOM 1168 N N . LEU A 1 149 ? -10.710 5.111 7.299 1.00 97.56 149 LEU A N 1
ATOM 1169 C CA . LEU A 1 149 ? -10.652 4.453 8.613 1.00 97.56 149 LEU A CA 1
ATOM 1170 C C . LEU A 1 149 ? -11.464 5.150 9.704 1.00 97.56 149 LEU A C 1
ATOM 1172 O O . LEU A 1 149 ? -11.853 4.486 10.662 1.00 97.56 149 LEU A O 1
ATOM 1176 N N . ALA A 1 150 ? -11.734 6.453 9.581 1.00 96.25 150 ALA A N 1
ATOM 1177 C CA . ALA A 1 150 ? -12.445 7.218 10.607 1.00 96.25 150 ALA A CA 1
ATOM 1178 C C . ALA A 1 150 ? -13.818 6.613 10.953 1.00 96.25 150 ALA A C 1
ATOM 1180 O O . ALA A 1 150 ? -14.292 6.761 12.073 1.00 96.25 150 ALA A O 1
ATOM 1181 N N . THR A 1 151 ? -14.428 5.890 10.009 1.00 95.69 151 THR A N 1
ATOM 1182 C CA . THR A 1 151 ? -15.697 5.170 10.193 1.00 95.69 151 THR A CA 1
ATOM 1183 C C . THR A 1 151 ? -15.619 4.042 11.228 1.00 95.69 151 THR A C 1
ATOM 1185 O O . THR A 1 151 ? -16.626 3.722 11.855 1.00 95.69 151 THR A O 1
ATOM 1188 N N . TRP A 1 152 ? -14.448 3.423 11.386 1.00 97.56 152 TRP A N 1
ATOM 1189 C CA . TRP A 1 152 ? -14.236 2.238 12.227 1.00 97.56 152 TRP A CA 1
ATOM 1190 C C . TRP A 1 152 ? -13.245 2.478 13.360 1.00 97.56 152 TRP A C 1
ATOM 1192 O O . TRP A 1 152 ? -12.947 1.542 14.093 1.00 97.56 152 TRP A O 1
ATOM 1202 N N . LEU A 1 153 ? -12.710 3.691 13.489 1.00 97.19 153 LEU A N 1
ATOM 1203 C CA . LEU A 1 153 ? -11.788 4.038 14.559 1.00 97.19 153 LEU A CA 1
ATOM 1204 C C . LEU A 1 153 ? -12.516 3.990 15.908 1.00 97.19 153 LEU A C 1
ATOM 1206 O O . LEU A 1 153 ? -13.554 4.627 16.081 1.00 97.19 153 LEU A O 1
ATOM 1210 N N . ASP A 1 154 ? -11.955 3.241 16.846 1.00 96.31 154 ASP A N 1
ATOM 1211 C CA . ASP A 1 154 ? -12.447 3.081 18.214 1.00 96.31 154 ASP A CA 1
ATOM 1212 C C . ASP A 1 154 ? -11.242 3.025 19.172 1.00 96.31 154 ASP A C 1
ATOM 1214 O O . ASP A 1 154 ? -10.080 3.036 18.748 1.00 96.31 154 ASP A O 1
ATOM 1218 N N . GLU A 1 155 ? -11.516 2.956 20.467 1.00 94.38 155 GLU A N 1
ATOM 1219 C CA . GLU A 1 155 ? -10.524 2.667 21.500 1.00 94.38 155 GLU A CA 1
ATOM 1220 C C . GLU A 1 155 ? -10.862 1.323 22.155 1.00 94.38 155 GLU A C 1
ATOM 1222 O O . GLU A 1 155 ? -12.030 0.984 22.370 1.00 94.38 155 GLU A O 1
ATOM 1227 N N . ASP A 1 156 ? -9.843 0.513 22.445 1.00 88.50 156 ASP A N 1
ATOM 1228 C CA . ASP A 1 156 ? -10.039 -0.695 23.242 1.00 88.50 156 ASP A CA 1
ATOM 1229 C C . ASP A 1 156 ? -10.271 -0.366 24.731 1.00 88.50 156 ASP A C 1
ATOM 1231 O O . ASP A 1 156 ? -10.301 0.792 25.149 1.00 88.50 156 ASP A O 1
ATOM 1235 N N . GLY A 1 157 ? -10.466 -1.398 25.559 1.00 84.06 157 GLY A N 1
ATOM 1236 C CA . GLY A 1 157 ? -10.749 -1.221 26.988 1.00 84.06 157 GLY A CA 1
ATOM 1237 C C . GLY A 1 157 ? -9.646 -0.507 27.782 1.00 84.06 157 GLY A C 1
ATOM 1238 O O . GLY A 1 157 ? -9.933 -0.002 28.866 1.00 84.06 157 GLY A O 1
ATOM 1239 N N . ASP A 1 158 ? -8.429 -0.435 27.238 1.00 88.38 158 ASP A N 1
ATOM 1240 C CA . ASP A 1 158 ? -7.271 0.225 27.842 1.00 88.38 158 ASP A CA 1
ATOM 1241 C C . ASP A 1 158 ? -7.007 1.620 27.234 1.00 88.38 158 ASP A C 1
ATOM 1243 O O . ASP A 1 158 ? -6.040 2.288 27.606 1.00 88.38 158 ASP A O 1
ATOM 1247 N N . GLY A 1 159 ? -7.869 2.087 26.320 1.00 87.56 159 GLY A N 1
ATOM 1248 C CA . GLY A 1 159 ? -7.717 3.367 25.622 1.00 87.56 159 GLY A CA 1
ATOM 1249 C C . GLY A 1 159 ? -6.738 3.316 24.444 1.00 87.56 159 GLY A C 1
ATOM 1250 O O . GLY A 1 159 ? -6.268 4.358 23.985 1.00 87.56 159 GLY A O 1
ATOM 1251 N N . THR A 1 160 ? -6.384 2.122 23.958 1.00 89.94 160 THR A N 1
ATOM 1252 C CA . THR A 1 160 ? -5.496 1.964 22.798 1.00 89.94 160 THR A CA 1
ATOM 1253 C C . THR A 1 160 ? -6.307 2.100 21.510 1.00 89.94 160 THR A C 1
ATOM 1255 O O . THR A 1 160 ? -7.346 1.448 21.378 1.00 89.94 160 THR A O 1
ATOM 1258 N N . PRO A 1 161 ? -5.852 2.892 20.520 1.00 95.06 161 PRO A N 1
ATOM 1259 C CA . PRO A 1 161 ? -6.578 3.041 19.267 1.00 95.06 161 PRO A CA 1
ATOM 1260 C C . PRO A 1 161 ? -6.659 1.714 18.503 1.00 95.06 161 PRO A C 1
ATOM 1262 O O . PRO A 1 161 ? -5.670 0.993 18.330 1.00 95.06 161 PRO A O 1
ATOM 1265 N N . CYS A 1 162 ? -7.847 1.406 17.998 1.00 97.00 162 CYS A N 1
ATOM 1266 C CA . CYS A 1 162 ? -8.118 0.218 17.204 1.00 97.00 162 CYS A CA 1
ATOM 1267 C C . CYS A 1 162 ? -9.131 0.513 16.090 1.00 97.00 162 CYS A C 1
ATOM 1269 O O . CYS A 1 162 ? -9.754 1.570 16.034 1.00 97.00 162 CYS A O 1
ATOM 1271 N N . LEU A 1 163 ? -9.270 -0.427 15.161 1.00 97.88 163 LEU A N 1
ATOM 1272 C CA . LEU A 1 163 ? -10.353 -0.449 14.187 1.00 97.88 163 LEU A CA 1
ATOM 1273 C C . LEU A 1 163 ? -11.363 -1.509 14.602 1.00 97.88 163 LEU A C 1
ATOM 1275 O O . LEU A 1 163 ? -10.964 -2.625 14.935 1.00 97.88 163 LEU A O 1
ATOM 1279 N N . LYS A 1 164 ? -12.656 -1.204 14.523 1.00 97.19 164 LYS A N 1
ATOM 1280 C CA . LYS A 1 164 ? -13.724 -2.105 14.953 1.00 97.19 164 LYS A CA 1
ATOM 1281 C C . LYS A 1 164 ? -14.841 -2.221 13.925 1.00 97.19 164 LYS A C 1
ATOM 1283 O O . LYS A 1 164 ? -15.395 -1.230 13.455 1.00 97.19 164 LYS A O 1
ATOM 1288 N N . LEU A 1 165 ? -15.208 -3.462 13.609 1.00 97.00 165 LEU A N 1
ATOM 1289 C CA . LEU A 1 165 ? -16.341 -3.794 12.746 1.00 97.00 165 LEU A CA 1
ATOM 1290 C C . LEU A 1 165 ? -17.111 -4.971 13.352 1.00 97.00 165 LEU A C 1
ATOM 1292 O O . LEU A 1 165 ? -16.664 -6.118 13.308 1.00 97.00 165 LEU A O 1
ATOM 1296 N N . GLY A 1 166 ? -18.285 -4.687 13.919 1.00 93.56 166 GLY A N 1
ATOM 1297 C CA . GLY A 1 166 ? -19.041 -5.679 14.684 1.00 93.56 166 GLY A CA 1
ATOM 1298 C C . GLY A 1 166 ? -18.248 -6.139 15.911 1.00 93.56 166 GLY A C 1
ATOM 1299 O O . GLY A 1 166 ? -17.848 -5.318 16.732 1.00 93.56 166 GLY A O 1
ATOM 1300 N N . GLU A 1 167 ? -18.014 -7.447 16.021 1.00 91.62 167 GLU A N 1
ATOM 1301 C CA . GLU A 1 167 ? -17.200 -8.048 17.090 1.00 91.62 167 GLU A CA 1
ATOM 1302 C C . GLU A 1 167 ? -15.705 -8.131 16.741 1.00 91.62 167 GLU A C 1
ATOM 1304 O O . GLU A 1 167 ? -14.891 -8.459 17.603 1.00 91.62 167 GLU A O 1
ATOM 1309 N N . ARG A 1 168 ? -15.319 -7.845 15.487 1.00 94.62 168 ARG A N 1
ATOM 1310 C CA . ARG A 1 168 ? -13.912 -7.869 15.073 1.00 94.62 168 ARG A CA 1
ATOM 1311 C C . ARG A 1 168 ? -13.222 -6.567 15.440 1.00 94.62 168 ARG A C 1
ATOM 1313 O O . ARG A 1 168 ? -13.784 -5.485 15.263 1.00 94.62 168 ARG A O 1
ATOM 1320 N N . MET A 1 169 ? -11.981 -6.701 15.890 1.00 95.19 169 MET A N 1
ATOM 1321 C CA . MET A 1 169 ? -11.115 -5.599 16.274 1.00 95.19 169 MET A CA 1
ATOM 1322 C C . MET A 1 169 ? -9.719 -5.817 15.695 1.00 95.19 169 MET A C 1
ATOM 1324 O O . MET A 1 169 ? -9.190 -6.926 15.766 1.00 95.19 169 MET A O 1
ATOM 1328 N N . TRP A 1 170 ? -9.127 -4.755 15.158 1.00 96.88 170 TRP A N 1
ATOM 1329 C CA . TRP A 1 170 ? -7.756 -4.741 14.660 1.00 96.88 170 TRP A CA 1
ATOM 1330 C C . TRP A 1 170 ? -6.965 -3.643 15.366 1.00 96.88 170 TRP A C 1
ATOM 1332 O O . TRP A 1 170 ? -7.410 -2.496 15.391 1.00 96.88 170 TRP A O 1
ATOM 1342 N N . PRO A 1 171 ? -5.800 -3.952 15.946 1.00 96.44 171 PRO A N 1
ATOM 1343 C CA . PRO A 1 171 ? -5.048 -2.974 16.720 1.00 96.44 171 PRO A CA 1
ATOM 1344 C C . PRO A 1 171 ? -4.365 -1.935 15.819 1.00 96.44 171 PRO A C 1
ATOM 1346 O O . PRO A 1 171 ? -3.932 -2.252 14.708 1.00 96.44 171 PRO A O 1
ATOM 1349 N N . ILE A 1 172 ? -4.197 -0.713 16.330 1.00 97.06 172 ILE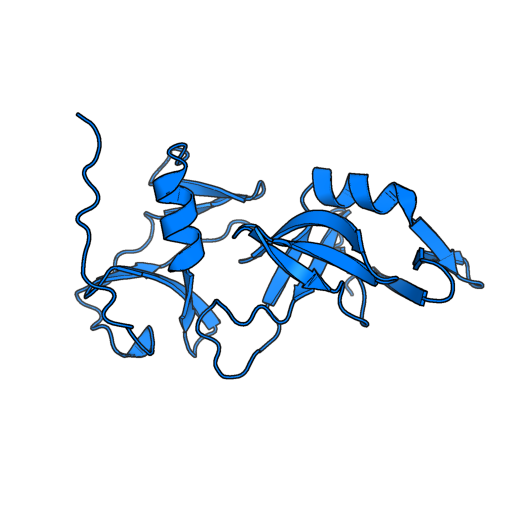 A N 1
ATOM 1350 C CA . ILE A 1 172 ? -3.273 0.283 15.777 1.00 97.06 172 ILE A CA 1
ATOM 1351 C C . ILE A 1 172 ? -2.128 0.437 16.779 1.00 97.06 172 ILE A C 1
ATOM 1353 O O . ILE A 1 172 ? -2.301 0.990 17.862 1.00 97.06 172 ILE A O 1
ATOM 1357 N N . ARG A 1 173 ? -0.949 -0.088 16.443 1.00 95.31 173 ARG A N 1
ATOM 1358 C CA . ARG A 1 173 ? 0.213 -0.111 17.348 1.00 95.31 173 ARG A CA 1
ATOM 1359 C C . ARG A 1 173 ? 1.244 0.920 16.929 1.00 95.31 173 ARG A C 1
ATOM 1361 O O . ARG A 1 173 ? 1.493 1.072 15.741 1.00 95.31 173 ARG A O 1
ATOM 1368 N N . ALA A 1 174 ? 1.897 1.573 17.882 1.00 93.25 174 ALA A N 1
ATOM 1369 C CA . ALA A 1 174 ? 3.074 2.378 17.572 1.00 93.25 174 ALA A CA 1
ATOM 1370 C C . ALA A 1 174 ? 4.227 1.486 17.074 1.00 93.25 174 ALA A C 1
ATOM 1372 O O . ALA A 1 174 ? 4.462 0.404 17.616 1.00 93.25 174 ALA A O 1
ATOM 1373 N N . GLU A 1 175 ? 4.937 1.940 16.044 1.00 87.44 175 GLU A N 1
ATOM 1374 C CA . GLU A 1 175 ? 6.226 1.378 15.641 1.00 87.44 175 GLU A CA 1
ATOM 1375 C C . GLU A 1 175 ? 7.269 1.718 16.719 1.00 87.44 175 GLU A C 1
ATOM 1377 O O . GLU A 1 175 ? 7.371 2.874 17.137 1.00 87.44 175 GLU A O 1
ATOM 1382 N N . MET A 1 176 ? 7.975 0.697 17.216 1.00 73.44 176 MET A N 1
ATOM 1383 C CA . MET A 1 176 ? 8.999 0.831 18.262 1.00 73.44 176 MET A CA 1
ATOM 1384 C C . MET A 1 176 ? 10.371 1.159 17.684 1.00 73.44 176 MET A C 1
ATOM 1386 O O . MET A 1 176 ? 10.710 0.578 16.628 1.00 73.44 176 MET A O 1
#

Nearest PDB structures (foldseek):
  2re3-assembly1_A  TM=7.147E-01  e=5.636E-08  Ruegeria pomeroyi DSS-3
  2ra9-assembly1_A  TM=7.499E-01  e=2.607E-06  Shewanella baltica OS155
  3ey7-assembly1_B  TM=2.356E-01  e=2.431E-01  Vibrio cholerae
  3mkq-assembly1_A  TM=2.235E-01  e=1.154E+00  Saccharomyces cerevisiae YJM789
  2ynp-assembly1_A  TM=1.746E-01  e=3.196E+00  Saccharomyces cerevisiae

pLDDT: mean 84.64, std 15.01, range [37.75, 98.25]